Protein AF-A0AA88GHC6-F1 (afdb_monomer_lite)

pLDDT: mean 82.33, std 17.27, range [32.22, 98.38]

Structure (mmCIF, N/CA/C/O backbone):
data_AF-A0AA88GHC6-F1
#
_entry.id   AF-A0AA88GHC6-F1
#
loop_
_atom_site.group_PDB
_atom_site.id
_atom_site.type_symbol
_atom_site.label_atom_id
_atom_site.label_alt_id
_atom_site.label_comp_id
_atom_site.label_asym_id
_atom_site.label_entity_id
_atom_site.label_seq_id
_atom_site.pdbx_PDB_ins_code
_atom_site.Cartn_x
_atom_site.Cartn_y
_atom_site.Cartn_z
_atom_site.occupancy
_atom_site.B_iso_or_equiv
_atom_site.auth_seq_id
_atom_site.auth_comp_id
_atom_site.auth_asym_id
_atom_site.auth_atom_id
_atom_site.pdbx_PDB_model_num
ATOM 1 N N . MET A 1 1 ? 12.741 19.868 -32.832 1.00 34.66 1 MET A N 1
ATOM 2 C CA . MET A 1 1 ? 13.742 18.880 -32.381 1.00 34.66 1 MET A CA 1
ATOM 3 C C . MET A 1 1 ? 12.980 17.641 -31.944 1.00 34.66 1 MET A C 1
ATOM 5 O O . MET A 1 1 ? 12.261 17.713 -30.961 1.00 34.66 1 MET A O 1
ATOM 9 N N . SER A 1 2 ? 13.026 16.571 -32.740 1.00 32.22 2 SER A N 1
ATOM 10 C CA . SER A 1 2 ? 12.402 15.286 -32.400 1.00 32.22 2 SER A CA 1
ATOM 11 C C . SER A 1 2 ? 13.165 14.695 -31.218 1.00 32.22 2 SER A C 1
ATOM 13 O O . SER A 1 2 ? 14.360 14.438 -31.356 1.00 32.22 2 SER A O 1
ATOM 15 N N . SER A 1 3 ? 12.528 14.533 -30.057 1.00 35.66 3 SER A N 1
ATOM 16 C CA . SER A 1 3 ? 13.136 13.800 -28.946 1.00 35.66 3 SER A CA 1
ATOM 17 C C . SER A 1 3 ? 13.415 12.372 -29.413 1.00 35.66 3 SER A C 1
ATOM 19 O O . SER A 1 3 ? 12.546 11.710 -29.982 1.00 35.66 3 SER A O 1
ATOM 21 N N . ALA A 1 4 ? 14.655 11.912 -29.245 1.00 33.84 4 ALA A N 1
ATOM 22 C CA . ALA A 1 4 ? 14.993 10.517 -29.491 1.00 33.84 4 ALA A CA 1
ATOM 23 C C . ALA A 1 4 ? 14.101 9.623 -28.604 1.00 33.84 4 ALA A C 1
ATOM 25 O O . ALA A 1 4 ? 13.841 9.996 -27.455 1.00 33.84 4 ALA A O 1
ATOM 26 N N . PRO A 1 5 ? 13.615 8.471 -29.101 1.00 40.69 5 PRO A N 1
ATOM 27 C CA . PRO A 1 5 ? 12.824 7.561 -28.285 1.00 40.69 5 PRO A CA 1
ATOM 28 C C . PRO A 1 5 ? 13.659 7.124 -27.079 1.00 40.69 5 PRO A C 1
ATOM 30 O O . PRO A 1 5 ? 14.779 6.635 -27.235 1.00 40.69 5 PRO A O 1
ATOM 33 N N . VAL A 1 6 ? 13.126 7.328 -25.871 1.00 50.75 6 VAL A N 1
ATOM 34 C CA . VAL A 1 6 ? 13.740 6.829 -24.636 1.00 50.75 6 VAL A CA 1
ATOM 35 C C . VAL A 1 6 ? 13.874 5.317 -24.790 1.00 50.75 6 VAL A C 1
ATOM 37 O O . VAL A 1 6 ? 12.871 4.613 -24.914 1.00 50.75 6 VAL A O 1
ATOM 40 N N . LYS A 1 7 ? 15.110 4.814 -24.842 1.00 58.62 7 LYS A N 1
ATOM 41 C CA . LYS A 1 7 ? 15.369 3.376 -24.935 1.00 58.62 7 LYS A CA 1
ATOM 42 C C . LYS A 1 7 ? 14.744 2.723 -23.698 1.00 58.62 7 LYS A C 1
ATOM 44 O O . LYS A 1 7 ? 15.127 3.062 -22.579 1.00 58.62 7 LYS A O 1
ATOM 49 N N . LYS A 1 8 ? 13.751 1.842 -23.885 1.00 69.44 8 LYS A N 1
ATOM 50 C CA . LYS A 1 8 ? 13.146 1.102 -22.766 1.00 69.44 8 LYS A CA 1
ATOM 51 C C . LYS A 1 8 ? 14.259 0.304 -22.079 1.00 69.44 8 LYS A C 1
ATOM 53 O O . LYS A 1 8 ? 14.960 -0.460 -22.735 1.00 69.44 8 LYS A O 1
ATOM 58 N N . VAL A 1 9 ? 14.405 0.491 -20.767 1.00 81.12 9 VAL A N 1
ATOM 59 C CA . VAL A 1 9 ? 15.438 -0.154 -19.928 1.00 81.12 9 VAL A CA 1
ATOM 60 C C . VAL A 1 9 ? 15.175 -1.661 -19.757 1.00 81.12 9 VAL A C 1
ATOM 62 O O . VAL A 1 9 ? 15.968 -2.388 -19.171 1.00 81.12 9 VAL A O 1
ATOM 65 N N . PHE A 1 10 ? 14.048 -2.156 -20.269 1.00 86.12 10 PHE A N 1
ATOM 66 C CA . PHE A 1 10 ? 13.588 -3.531 -20.126 1.00 86.12 10 PHE A CA 1
ATOM 67 C C . PHE A 1 10 ? 12.868 -4.007 -21.389 1.00 86.12 10 PHE A C 1
ATOM 69 O O . PHE A 1 10 ? 12.334 -3.194 -22.148 1.00 86.12 10 PHE A O 1
ATOM 76 N N . SER A 1 11 ? 12.854 -5.324 -21.606 1.00 86.31 11 SER A N 1
ATOM 77 C CA . SER A 1 11 ? 12.083 -5.971 -22.677 1.00 86.31 11 SER A CA 1
ATOM 78 C C . SER A 1 11 ? 10.765 -6.563 -22.174 1.00 86.31 11 SER A C 1
ATOM 80 O O . SER A 1 11 ? 9.778 -6.555 -22.907 1.00 86.31 11 SER A O 1
ATOM 82 N N . SER A 1 12 ? 10.716 -7.033 -20.920 1.00 89.50 12 SER A N 1
ATOM 83 C CA . SER A 1 12 ? 9.473 -7.497 -20.290 1.00 89.50 12 SER A CA 1
ATOM 84 C C . SER A 1 12 ? 9.473 -7.370 -18.759 1.00 89.50 12 SER A C 1
ATOM 86 O O . SER A 1 12 ? 10.524 -7.446 -18.122 1.00 89.50 12 SER A O 1
ATOM 88 N N . LEU A 1 13 ? 8.286 -7.204 -18.175 1.00 93.12 13 LEU A N 1
ATOM 89 C CA . LEU A 1 13 ? 7.998 -7.153 -16.744 1.00 93.12 13 LEU A CA 1
ATOM 90 C C . LEU A 1 13 ? 6.741 -7.989 -16.468 1.00 93.12 13 LEU A C 1
ATOM 92 O O . LEU A 1 13 ? 5.630 -7.605 -16.814 1.00 93.12 13 LEU A O 1
ATOM 96 N N . GLN A 1 14 ? 6.891 -9.132 -15.813 1.00 93.12 14 GLN A N 1
ATOM 97 C CA . GLN A 1 14 ? 5.756 -9.941 -15.361 1.00 93.12 14 GLN A CA 1
ATOM 98 C C . GLN A 1 14 ? 5.516 -9.669 -13.876 1.00 93.12 14 GLN A C 1
ATOM 100 O O . GLN A 1 14 ? 6.421 -9.869 -13.066 1.00 93.12 14 GLN A O 1
ATOM 105 N N . PHE A 1 15 ? 4.318 -9.212 -13.517 1.00 94.88 15 PHE A N 1
ATOM 106 C CA . PHE A 1 15 ? 3.918 -8.902 -12.147 1.00 94.88 15 PHE A CA 1
ATOM 107 C C . PHE A 1 15 ? 3.009 -9.994 -11.588 1.00 94.88 15 PHE A C 1
ATOM 109 O O . PHE A 1 15 ? 1.839 -10.084 -11.949 1.00 94.88 15 PHE A O 1
ATOM 116 N N . TYR A 1 16 ? 3.552 -10.810 -10.690 1.00 94.31 16 TYR A N 1
ATOM 117 C CA . TYR A 1 16 ? 2.827 -11.848 -9.971 1.00 94.31 16 TYR A CA 1
ATOM 118 C C . TYR A 1 16 ? 2.292 -11.300 -8.652 1.00 94.31 16 TYR A C 1
ATOM 120 O O . TYR A 1 16 ? 3.049 -10.819 -7.801 1.00 94.31 16 TYR A O 1
ATOM 128 N N . THR A 1 17 ? 0.981 -11.357 -8.474 1.00 93.19 17 THR A N 1
ATOM 129 C CA . THR A 1 17 ? 0.282 -10.569 -7.459 1.00 93.19 17 THR A CA 1
ATOM 130 C C . THR A 1 17 ? -0.983 -11.264 -6.972 1.00 93.19 17 THR A C 1
ATOM 132 O O . THR A 1 17 ? -1.363 -12.313 -7.472 1.00 93.19 17 THR A O 1
ATOM 135 N N . TYR A 1 18 ? -1.611 -10.698 -5.950 1.00 88.94 18 TYR A N 1
ATOM 136 C CA . TYR A 1 18 ? -2.962 -11.049 -5.539 1.00 88.94 18 TYR A CA 1
ATOM 137 C C . TYR A 1 18 ? -3.685 -9.754 -5.213 1.00 88.94 18 TYR A C 1
ATOM 139 O O . TYR A 1 18 ? -3.239 -9.017 -4.328 1.00 88.94 18 TYR A O 1
ATOM 147 N N . PHE A 1 19 ? -4.785 -9.463 -5.900 1.00 86.12 19 PHE A N 1
ATOM 148 C CA . PHE A 1 19 ? -5.443 -8.157 -5.858 1.00 86.12 19 PHE A CA 1
ATOM 149 C C . PHE A 1 19 ? -5.861 -7.731 -4.443 1.00 86.12 19 PHE A C 1
ATOM 151 O O . PHE A 1 19 ? -5.786 -6.561 -4.068 1.00 86.12 19 PHE A O 1
ATOM 158 N N . PHE A 1 20 ? -6.240 -8.694 -3.598 1.00 84.56 20 PHE A N 1
ATOM 159 C CA . PHE A 1 20 ? -6.585 -8.424 -2.202 1.00 84.56 20 PHE A CA 1
ATOM 160 C C . PHE A 1 20 ? -5.362 -8.166 -1.297 1.00 84.56 20 PHE A C 1
ATOM 162 O O . PHE A 1 20 ? -5.504 -7.522 -0.254 1.00 84.56 20 PHE A O 1
ATOM 169 N N . CYS A 1 21 ? -4.161 -8.633 -1.656 1.00 91.19 21 CYS A N 1
ATOM 170 C CA . CYS A 1 21 ? -2.976 -8.560 -0.799 1.00 91.19 21 CYS A CA 1
ATOM 171 C C . CYS A 1 21 ? -2.498 -7.105 -0.610 1.00 91.19 21 CYS A C 1
ATOM 173 O O . CYS A 1 21 ? -2.142 -6.450 -1.590 1.00 91.19 21 CYS A O 1
ATOM 175 N N . PRO A 1 22 ? -2.403 -6.582 0.631 1.00 94.50 22 PRO A N 1
ATOM 176 C CA . PRO A 1 22 ? -1.938 -5.214 0.857 1.00 94.50 22 PRO A CA 1
ATOM 177 C C . PRO A 1 22 ? -0.463 -5.006 0.490 1.00 94.50 22 PRO A C 1
ATOM 179 O O . PRO A 1 22 ? -0.104 -3.927 0.029 1.00 94.50 22 PRO A O 1
ATOM 182 N N . TYR A 1 23 ? 0.386 -6.031 0.627 1.00 96.69 23 TYR A N 1
ATOM 183 C CA . TYR A 1 23 ? 1.779 -5.960 0.176 1.00 96.69 23 TYR A CA 1
ATOM 184 C C . TYR A 1 23 ? 1.866 -5.867 -1.344 1.00 96.69 23 TYR A C 1
ATOM 186 O O . TYR A 1 23 ? 2.596 -5.034 -1.866 1.00 96.69 23 TYR A O 1
ATOM 194 N N . ALA A 1 24 ? 1.089 -6.680 -2.063 1.00 96.88 24 ALA A N 1
ATOM 195 C CA . ALA A 1 24 ? 1.089 -6.642 -3.520 1.00 96.88 24 ALA A CA 1
ATOM 196 C C . ALA A 1 24 ? 0.488 -5.333 -4.047 1.00 96.88 24 ALA A C 1
ATOM 198 O O . ALA A 1 24 ? 0.985 -4.763 -5.015 1.00 96.88 24 ALA A O 1
ATOM 199 N N . HIS A 1 25 ? -0.494 -4.787 -3.327 1.00 96.94 25 HIS A N 1
ATOM 200 C CA . HIS A 1 25 ? -1.063 -3.476 -3.600 1.00 96.94 25 HIS A CA 1
ATOM 201 C C . HIS A 1 25 ? -0.004 -2.349 -3.511 1.00 96.94 25 HIS A C 1
ATOM 203 O O . HIS A 1 25 ? -0.026 -1.455 -4.352 1.00 96.94 25 HIS A O 1
ATOM 209 N N . ARG A 1 26 ? 0.999 -2.416 -2.614 1.00 98.19 26 ARG A N 1
ATOM 210 C CA . ARG A 1 26 ? 2.130 -1.453 -2.620 1.00 98.19 26 ARG A CA 1
ATOM 211 C C . ARG A 1 26 ? 2.832 -1.405 -3.983 1.00 98.19 26 ARG A C 1
ATOM 213 O O . ARG A 1 26 ? 3.115 -0.323 -4.490 1.00 98.19 26 ARG A O 1
ATOM 220 N N . SER A 1 27 ? 3.118 -2.564 -4.569 1.00 98.19 27 SER A N 1
ATOM 221 C CA . SER A 1 27 ? 3.819 -2.648 -5.856 1.00 98.19 27 SER A CA 1
ATOM 222 C C . SER A 1 27 ? 2.912 -2.348 -7.042 1.00 98.19 27 SER A C 1
ATOM 224 O O . SER A 1 27 ? 3.362 -1.723 -7.995 1.00 98.19 27 SER A O 1
ATOM 226 N N . LEU A 1 28 ? 1.621 -2.683 -6.956 1.00 97.12 28 LEU A N 1
ATOM 227 C CA . LEU A 1 28 ? 0.639 -2.268 -7.957 1.00 97.12 28 LEU A CA 1
ATOM 228 C C . LEU A 1 28 ? 0.553 -0.738 -8.067 1.00 97.12 28 LEU A C 1
ATOM 230 O O . LEU A 1 28 ? 0.558 -0.217 -9.177 1.00 97.12 28 LEU A O 1
ATOM 234 N N . ILE A 1 29 ? 0.530 -0.015 -6.941 1.00 97.94 29 ILE A N 1
ATOM 235 C CA . ILE A 1 29 ? 0.516 1.458 -6.951 1.00 97.94 29 ILE A CA 1
ATOM 236 C C . ILE A 1 29 ? 1.774 2.000 -7.639 1.00 97.94 29 ILE A C 1
ATOM 238 O O . ILE A 1 29 ? 1.655 2.851 -8.513 1.00 97.94 29 ILE A O 1
ATOM 242 N N . ALA A 1 30 ? 2.963 1.484 -7.305 1.00 97.56 30 ALA A N 1
ATOM 243 C CA . ALA A 1 30 ? 4.216 1.915 -7.931 1.00 97.56 30 ALA A CA 1
ATOM 244 C C . ALA A 1 30 ? 4.248 1.637 -9.448 1.00 97.56 30 ALA A C 1
ATOM 246 O O . ALA A 1 30 ? 4.688 2.479 -10.225 1.00 97.56 30 ALA A O 1
ATOM 247 N N . LEU A 1 31 ? 3.733 0.488 -9.895 1.00 95.88 31 LEU A N 1
ATOM 248 C CA . LEU A 1 31 ? 3.605 0.189 -11.325 1.00 95.88 31 LEU A CA 1
ATOM 249 C C . LEU A 1 31 ? 2.637 1.155 -12.022 1.00 95.88 31 LEU A C 1
ATOM 251 O O . LEU A 1 31 ? 2.931 1.619 -13.120 1.00 95.88 31 LEU A O 1
ATOM 255 N N . ILE A 1 32 ? 1.517 1.503 -11.382 1.00 95.81 32 ILE A N 1
ATOM 256 C CA . ILE A 1 32 ? 0.570 2.481 -11.929 1.00 95.81 32 ILE A CA 1
ATOM 257 C C . ILE A 1 32 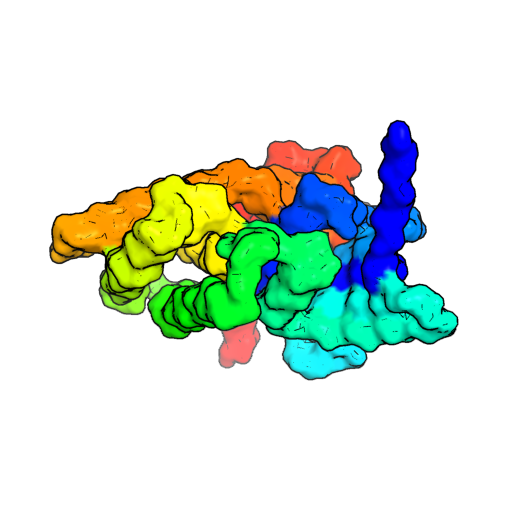? 1.178 3.891 -11.952 1.00 95.81 32 ILE A C 1
ATOM 259 O O . ILE A 1 32 ? 0.966 4.609 -12.922 1.00 95.81 32 ILE A O 1
ATOM 263 N N . GLU A 1 33 ? 1.977 4.295 -10.960 1.00 96.62 33 GLU A N 1
ATOM 264 C CA . GLU A 1 33 ? 2.749 5.551 -11.027 1.00 96.62 33 GLU A CA 1
ATOM 265 C C . GLU A 1 33 ? 3.660 5.586 -12.259 1.00 96.62 33 GLU A C 1
ATOM 267 O O . GLU A 1 33 ? 3.670 6.569 -12.999 1.00 96.62 33 GLU A O 1
ATOM 272 N N . ALA A 1 34 ? 4.367 4.489 -12.543 1.00 94.00 34 ALA A N 1
ATOM 273 C CA . ALA A 1 34 ? 5.178 4.379 -13.751 1.00 94.00 34 ALA A CA 1
ATOM 274 C C . ALA A 1 34 ? 4.341 4.417 -15.040 1.00 94.00 34 ALA A C 1
ATOM 276 O O . ALA A 1 34 ? 4.787 4.989 -16.035 1.00 94.00 34 ALA A O 1
ATOM 277 N N . GLN A 1 35 ? 3.123 3.870 -15.035 1.00 92.50 35 GLN A N 1
ATOM 278 C CA . GLN A 1 35 ? 2.189 4.002 -16.159 1.00 92.50 35 GLN A CA 1
ATOM 279 C C . GLN A 1 35 ? 1.749 5.455 -16.362 1.00 92.50 35 GLN A C 1
ATOM 281 O O . GLN A 1 35 ? 1.808 5.966 -17.478 1.00 92.50 35 GLN A O 1
ATOM 286 N N . LEU A 1 36 ? 1.369 6.150 -15.287 1.00 93.38 36 LEU A N 1
ATOM 287 C CA . LEU A 1 36 ? 0.979 7.564 -15.326 1.00 93.38 36 LEU A CA 1
ATOM 288 C C . LEU A 1 36 ? 2.133 8.469 -15.786 1.00 93.38 36 LEU A C 1
ATOM 290 O O . LEU A 1 36 ? 1.906 9.462 -16.473 1.00 93.38 36 LEU A O 1
ATOM 294 N N . ALA A 1 37 ? 3.375 8.098 -15.470 1.00 92.56 37 ALA A N 1
ATOM 295 C CA . ALA A 1 37 ? 4.583 8.780 -15.926 1.00 92.56 37 ALA A CA 1
ATOM 296 C C . ALA A 1 37 ? 5.012 8.414 -17.366 1.00 92.56 37 ALA A C 1
ATOM 298 O O . ALA A 1 37 ? 6.066 8.865 -17.822 1.00 92.56 37 ALA A O 1
ATOM 299 N N . ASN A 1 38 ? 4.229 7.604 -18.094 1.00 90.31 38 ASN A N 1
ATOM 300 C CA . ASN A 1 38 ? 4.556 7.074 -19.427 1.00 90.31 38 ASN A CA 1
ATOM 301 C C . ASN A 1 38 ? 5.876 6.275 -19.471 1.00 90.31 38 ASN A C 1
ATOM 303 O O . ASN A 1 38 ? 6.584 6.263 -20.479 1.00 90.31 38 ASN A O 1
ATOM 307 N N . LYS A 1 39 ? 6.236 5.626 -18.358 1.00 89.25 39 LYS A N 1
ATOM 308 C CA . LYS A 1 39 ? 7.427 4.768 -18.209 1.00 89.25 39 LYS A CA 1
ATOM 309 C C . LYS A 1 39 ? 7.098 3.286 -18.377 1.00 89.25 39 LYS A C 1
ATOM 311 O O . LYS A 1 39 ? 7.985 2.497 -18.695 1.00 89.25 39 LYS A O 1
ATOM 316 N N . LEU A 1 40 ? 5.831 2.921 -18.185 1.00 89.38 40 LEU A N 1
ATOM 317 C CA . LEU A 1 40 ? 5.279 1.587 -18.404 1.00 89.38 40 LEU A CA 1
ATOM 318 C C . LEU A 1 40 ? 4.000 1.671 -19.238 1.00 89.38 40 LEU A C 1
ATOM 320 O O . LEU A 1 40 ? 3.238 2.627 -19.120 1.00 89.38 40 LEU A O 1
ATOM 324 N N . ASP A 1 41 ? 3.752 0.643 -20.045 1.00 88.00 41 ASP A N 1
ATOM 325 C CA . ASP A 1 41 ? 2.478 0.493 -20.750 1.00 88.00 41 ASP A CA 1
ATOM 326 C C . ASP A 1 41 ? 1.381 0.029 -19.763 1.00 88.00 41 ASP A C 1
ATOM 328 O O . ASP A 1 41 ? 1.675 -0.473 -18.671 1.00 88.00 41 ASP A O 1
ATOM 332 N N . ALA A 1 42 ? 0.107 0.181 -20.129 1.00 84.25 42 ALA A N 1
ATOM 333 C CA . ALA A 1 42 ? -1.002 -0.374 -19.349 1.00 84.25 42 ALA A CA 1
ATOM 334 C C . ALA A 1 42 ? -0.931 -1.915 -19.286 1.00 84.25 42 ALA A C 1
ATOM 336 O O . ALA A 1 42 ? -0.337 -2.559 -20.153 1.00 84.25 42 ALA A O 1
ATOM 337 N N . PHE A 1 43 ? -1.555 -2.519 -18.270 1.00 83.62 43 PHE A N 1
ATOM 338 C CA . PHE A 1 43 ? -1.715 -3.975 -18.231 1.00 83.62 43 PHE A CA 1
ATOM 339 C C . PHE A 1 43 ? -2.621 -4.428 -19.385 1.00 83.62 43 PHE A C 1
ATOM 341 O O . PHE A 1 43 ? -3.685 -3.846 -19.584 1.00 83.62 43 PHE A O 1
ATOM 348 N N . SER A 1 44 ? -2.215 -5.467 -20.118 1.00 66.88 44 SER A N 1
ATOM 349 C CA . SER A 1 44 ? -3.017 -6.072 -21.190 1.00 66.88 44 SER A CA 1
ATOM 350 C C . SER A 1 44 ? -3.656 -7.385 -20.733 1.00 66.88 44 SER A C 1
ATOM 352 O O . SER A 1 44 ? -2.995 -8.208 -20.093 1.00 66.88 44 SER A O 1
ATOM 354 N N . SER A 1 45 ? -4.936 -7.562 -21.075 1.00 53.84 45 SER A N 1
ATOM 355 C CA . SER A 1 45 ? -5.714 -8.809 -20.988 1.00 53.84 45 SER A CA 1
ATOM 356 C C . SER A 1 45 ? -5.370 -9.776 -22.123 1.00 53.84 45 SER A C 1
ATOM 358 O O . SER A 1 45 ? -5.327 -10.995 -21.934 1.00 53.84 45 SER A O 1
ATOM 360 N N . ASP A 1 46 ? -5.089 -9.208 -23.293 1.00 50.47 46 ASP A N 1
ATOM 361 C CA . ASP A 1 46 ? -4.799 -9.914 -24.525 1.00 50.47 46 ASP A CA 1
ATOM 362 C C . ASP A 1 46 ? -3.312 -10.227 -24.657 1.00 50.47 46 ASP A C 1
ATOM 364 O O . ASP A 1 46 ? -2.450 -9.450 -24.241 1.00 50.47 46 ASP A O 1
ATOM 368 N N . GLN A 1 47 ? -3.012 -11.313 -25.374 1.00 47.22 47 GLN A N 1
ATOM 369 C CA . GLN A 1 47 ? -1.677 -11.680 -25.870 1.00 47.22 47 GLN A CA 1
ATOM 370 C C . GLN A 1 47 ? -1.041 -10.620 -26.801 1.00 47.22 47 GLN A C 1
ATOM 372 O O . GLN A 1 47 ? -0.042 -10.903 -27.464 1.00 47.22 47 GLN A O 1
ATOM 377 N N . GLN A 1 48 ? -1.602 -9.406 -26.881 1.00 48.03 48 GLN A N 1
ATOM 378 C CA . GLN A 1 48 ? -0.888 -8.256 -27.412 1.00 48.03 48 GLN A CA 1
ATOM 379 C C . GLN A 1 48 ? 0.390 -8.095 -26.594 1.00 48.03 48 GLN A C 1
ATOM 381 O O . GLN A 1 48 ? 0.358 -8.056 -25.366 1.00 48.03 48 GLN A O 1
ATOM 386 N N . ALA A 1 49 ? 1.524 -8.072 -27.291 1.00 53.62 49 ALA A N 1
ATOM 387 C CA . ALA A 1 49 ? 2.848 -8.044 -26.694 1.00 53.62 49 ALA A CA 1
ATOM 388 C C . ALA A 1 49 ? 3.108 -6.685 -26.021 1.00 53.62 49 ALA A C 1
ATOM 390 O O . ALA A 1 49 ? 3.849 -5.850 -26.538 1.00 53.62 49 ALA A O 1
ATOM 391 N N . THR A 1 50 ? 2.478 -6.436 -24.875 1.00 64.31 50 THR A N 1
ATOM 392 C CA . THR A 1 50 ? 2.893 -5.374 -23.968 1.00 64.31 50 THR A CA 1
ATOM 393 C C . THR A 1 50 ? 4.150 -5.826 -23.245 1.00 64.31 50 THR A C 1
ATOM 395 O O . THR A 1 50 ? 4.322 -6.998 -22.908 1.00 64.31 50 THR A O 1
ATOM 398 N N . ALA A 1 51 ? 5.039 -4.879 -22.955 1.00 79.81 51 ALA A N 1
ATOM 399 C CA . ALA A 1 51 ? 6.226 -5.171 -22.163 1.00 79.81 51 ALA A CA 1
ATOM 400 C C . ALA A 1 51 ? 5.882 -5.468 -20.688 1.00 79.81 51 ALA A C 1
ATOM 402 O O . ALA A 1 51 ? 6.779 -5.778 -19.917 1.00 79.81 51 ALA A O 1
ATOM 403 N N . ILE A 1 52 ? 4.614 -5.372 -20.268 1.00 88.00 52 ILE A N 1
ATOM 404 C CA . ILE A 1 52 ? 4.164 -5.671 -18.905 1.00 88.00 52 ILE A CA 1
ATOM 405 C C . ILE A 1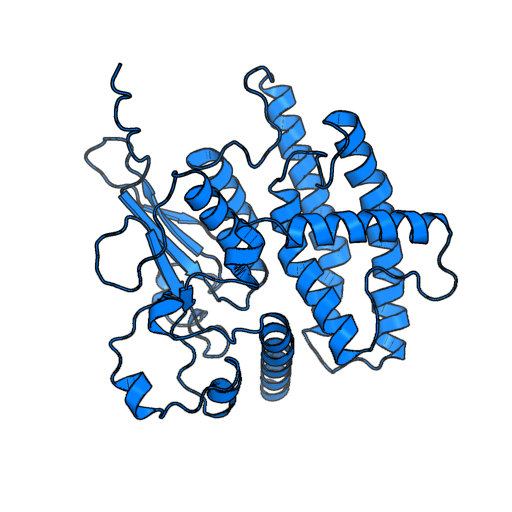 52 ? 2.942 -6.594 -18.885 1.00 88.00 52 ILE A C 1
ATOM 407 O O . ILE A 1 52 ? 1.974 -6.364 -19.609 1.00 88.00 52 ILE A O 1
ATOM 411 N N . THR A 1 53 ? 2.968 -7.610 -18.021 1.00 87.69 53 THR A N 1
ATOM 412 C CA . THR A 1 53 ? 1.878 -8.584 -17.839 1.00 87.69 53 THR A CA 1
ATOM 413 C C . THR A 1 53 ? 1.502 -8.709 -16.365 1.00 87.69 53 THR A C 1
ATOM 415 O O . THR A 1 53 ? 2.371 -8.701 -15.493 1.00 87.69 53 THR A O 1
ATOM 418 N N . TYR A 1 54 ? 0.206 -8.846 -16.087 1.00 89.19 54 TYR A N 1
ATOM 419 C CA . TYR A 1 54 ? -0.337 -9.106 -14.754 1.00 89.19 54 TYR A CA 1
ATOM 420 C C . TYR A 1 54 ? -0.661 -10.595 -14.604 1.00 89.19 54 TYR A C 1
ATOM 422 O O . TYR A 1 54 ? -1.395 -11.160 -15.414 1.00 89.19 54 TYR A O 1
ATOM 430 N N . HIS A 1 55 ? -0.150 -11.222 -13.550 1.00 87.12 55 HIS A N 1
ATOM 431 C CA . HIS A 1 55 ? -0.434 -12.607 -13.197 1.00 87.12 55 HIS A CA 1
ATOM 432 C C . HIS A 1 55 ? -1.030 -12.648 -11.795 1.00 87.12 55 HIS A C 1
ATOM 434 O O . HIS A 1 55 ? -0.320 -12.464 -10.804 1.00 87.12 55 HIS A O 1
ATOM 440 N N . GLU A 1 56 ? -2.330 -12.902 -11.691 1.00 86.25 56 GLU A N 1
ATOM 441 C CA . GLU A 1 56 ? -2.904 -13.184 -10.383 1.00 86.25 56 GLU A CA 1
ATOM 442 C C . GLU A 1 56 ? -2.490 -14.591 -9.919 1.00 86.25 56 GLU A C 1
ATOM 444 O O . GLU A 1 56 ? -2.525 -15.554 -10.683 1.00 86.25 56 GLU A O 1
ATOM 449 N N . VAL A 1 57 ? -2.124 -14.684 -8.645 1.00 86.81 57 VAL A N 1
ATOM 450 C CA . VAL A 1 57 ? -1.880 -15.900 -7.878 1.00 86.81 57 VAL A CA 1
ATOM 451 C C . VAL A 1 57 ? -2.917 -15.946 -6.748 1.00 86.81 57 VAL A C 1
ATOM 453 O O . VAL A 1 57 ? -2.783 -15.228 -5.752 1.00 86.81 57 VAL A O 1
ATOM 456 N N . ASP A 1 58 ? -3.968 -16.763 -6.878 1.00 81.94 58 ASP A N 1
ATOM 457 C CA . ASP A 1 58 ? -5.039 -16.848 -5.875 1.00 81.94 58 ASP A CA 1
ATOM 458 C C . ASP A 1 58 ? -4.515 -17.487 -4.579 1.00 81.94 58 ASP A C 1
ATOM 460 O O . ASP A 1 58 ? -4.372 -18.710 -4.435 1.00 81.94 58 ASP A O 1
ATOM 464 N N . LEU A 1 59 ? -4.277 -16.628 -3.583 1.00 82.31 59 LEU A N 1
ATOM 465 C CA . LEU A 1 59 ? -3.754 -17.048 -2.290 1.00 82.31 59 LEU A CA 1
ATOM 466 C C . LEU A 1 59 ? -4.710 -17.953 -1.517 1.00 82.31 59 LEU A C 1
ATOM 468 O O . LEU A 1 59 ? -4.243 -18.712 -0.663 1.00 82.31 59 LEU A O 1
ATOM 472 N N . TYR A 1 60 ? -6.020 -17.872 -1.765 1.00 75.81 60 TYR A N 1
ATOM 473 C CA . TYR A 1 60 ? -7.039 -18.721 -1.142 1.00 75.81 60 TYR A CA 1
ATOM 474 C C . TYR A 1 60 ? -6.963 -20.154 -1.669 1.00 75.81 60 TYR A C 1
ATOM 476 O O . TYR A 1 60 ? -7.050 -21.094 -0.881 1.00 75.81 60 TYR A O 1
ATOM 484 N N . LEU A 1 61 ? -6.724 -20.311 -2.974 1.00 77.44 61 LEU A N 1
ATOM 485 C CA . LEU A 1 61 ? -6.553 -21.615 -3.624 1.00 77.44 61 LEU A CA 1
ATOM 486 C C . LEU A 1 61 ? -5.157 -22.208 -3.436 1.00 77.44 61 LEU A C 1
ATOM 488 O O . LEU A 1 61 ? -4.894 -23.318 -3.886 1.00 77.44 61 LEU A O 1
ATOM 492 N N . ASN A 1 62 ? -4.289 -21.513 -2.699 1.00 82.69 62 ASN A N 1
ATOM 493 C CA . ASN A 1 62 ? -2.905 -21.909 -2.482 1.00 82.69 62 ASN A CA 1
ATOM 494 C C . ASN A 1 62 ? -2.083 -21.961 -3.783 1.00 82.69 62 ASN A C 1
ATOM 496 O O . ASN A 1 62 ? -1.122 -22.726 -3.852 1.00 82.69 62 ASN A O 1
ATOM 500 N N . GLU A 1 63 ? -2.410 -21.161 -4.804 1.00 86.38 63 GLU A N 1
ATOM 501 C CA . GLU A 1 63 ? -1.645 -21.152 -6.062 1.00 86.38 63 GLU A CA 1
ATOM 502 C C . GLU A 1 63 ? -0.171 -20.787 -5.834 1.00 86.38 63 GLU A C 1
ATOM 504 O O . GLU A 1 63 ? 0.722 -21.319 -6.495 1.00 86.38 63 GLU A O 1
ATOM 509 N N . GLN A 1 64 ? 0.106 -19.985 -4.806 1.00 92.25 64 GLN A N 1
ATOM 510 C CA . GLN A 1 64 ? 1.455 -19.639 -4.368 1.00 92.25 64 GLN A CA 1
ATOM 511 C C . GLN A 1 64 ? 2.257 -20.824 -3.803 1.00 92.25 64 GLN A C 1
ATOM 513 O O . GLN A 1 64 ? 3.464 -20.712 -3.600 1.00 92.25 64 GLN A O 1
ATOM 518 N N . LEU A 1 65 ? 1.606 -21.953 -3.502 1.00 92.56 65 LEU A N 1
ATOM 519 C CA . LEU A 1 65 ? 2.266 -23.164 -3.009 1.00 92.56 65 LEU A CA 1
ATOM 520 C C . LEU A 1 65 ? 2.598 -24.168 -4.119 1.00 92.56 65 LEU A C 1
ATOM 522 O O . LEU A 1 65 ? 3.318 -25.126 -3.832 1.00 92.56 65 LEU A O 1
ATOM 526 N N . THR A 1 66 ? 2.098 -23.950 -5.340 1.00 92.06 66 THR A N 1
ATOM 527 C CA . THR A 1 66 ? 2.340 -24.813 -6.506 1.00 92.06 66 THR A CA 1
ATOM 528 C C . THR A 1 66 ? 3.804 -24.784 -6.935 1.00 92.06 66 THR A C 1
ATOM 530 O O . THR A 1 66 ? 4.476 -23.759 -6.799 1.00 92.06 66 THR A O 1
ATOM 533 N N . ASP A 1 67 ? 4.288 -25.879 -7.523 1.00 95.75 67 ASP A N 1
ATOM 534 C CA . ASP A 1 67 ? 5.654 -25.949 -8.058 1.00 95.75 67 ASP A CA 1
ATOM 535 C C . ASP A 1 67 ? 5.881 -24.920 -9.171 1.00 95.75 67 ASP A C 1
ATOM 537 O O . ASP A 1 67 ? 6.942 -24.300 -9.236 1.00 95.75 67 ASP A O 1
ATOM 541 N N . SER A 1 68 ? 4.855 -24.653 -9.990 1.00 91.06 68 SER A N 1
ATOM 542 C CA . SER A 1 68 ? 4.910 -23.619 -11.025 1.00 91.06 68 SER A CA 1
ATOM 543 C C . SER A 1 68 ? 5.235 -22.246 -10.446 1.00 91.06 68 SER A C 1
ATOM 545 O O . SER A 1 68 ? 6.125 -21.577 -10.962 1.00 91.06 68 SER A O 1
ATOM 547 N N . PHE A 1 69 ? 4.586 -21.834 -9.352 1.00 93.75 69 PHE A N 1
ATOM 548 C CA . PHE A 1 69 ? 4.881 -20.538 -8.740 1.00 93.75 69 PHE A CA 1
ATOM 549 C C . PHE A 1 69 ? 6.162 -20.566 -7.901 1.00 93.75 69 PHE A C 1
ATOM 551 O O . PHE A 1 69 ? 6.963 -19.634 -7.972 1.00 93.75 69 PHE A O 1
ATOM 558 N N . LYS A 1 70 ? 6.408 -21.645 -7.147 1.00 96.94 70 LYS A N 1
ATOM 559 C CA . LYS A 1 70 ? 7.625 -21.793 -6.333 1.00 96.94 70 LYS A CA 1
ATOM 560 C C . LYS A 1 70 ? 8.906 -21.841 -7.159 1.00 96.94 70 LYS A C 1
ATOM 562 O O . LYS A 1 70 ? 9.944 -21.415 -6.664 1.00 96.94 70 LYS A O 1
ATOM 567 N N . SER A 1 71 ? 8.837 -22.294 -8.412 1.00 96.00 71 SER A N 1
ATOM 568 C CA . SER A 1 71 ? 9.959 -22.200 -9.354 1.00 96.00 71 SER A CA 1
ATOM 569 C C . SER A 1 71 ? 10.359 -20.751 -9.669 1.00 96.00 71 SER A C 1
ATOM 571 O O . SER A 1 71 ? 11.505 -20.499 -10.027 1.00 96.00 71 SER A O 1
ATOM 573 N N . ILE A 1 72 ? 9.433 -19.798 -9.501 1.00 95.25 72 ILE A N 1
ATOM 574 C CA . ILE A 1 72 ? 9.664 -18.359 -9.670 1.00 95.25 72 ILE A CA 1
ATOM 575 C C . ILE A 1 72 ? 10.067 -17.743 -8.330 1.00 95.25 72 ILE A C 1
ATOM 577 O O . ILE A 1 72 ? 11.125 -17.134 -8.221 1.00 95.25 72 ILE A O 1
ATOM 581 N N . ASN A 1 73 ? 9.238 -17.915 -7.296 1.00 97.00 73 ASN A N 1
ATOM 582 C CA . ASN A 1 73 ? 9.527 -17.455 -5.943 1.00 97.00 73 ASN A CA 1
ATOM 583 C C . ASN A 1 73 ? 9.450 -18.628 -4.952 1.00 97.00 73 ASN A C 1
ATOM 585 O O . ASN A 1 73 ? 8.350 -18.961 -4.501 1.00 97.00 73 ASN A O 1
ATOM 589 N N . PRO A 1 74 ? 10.593 -19.205 -4.532 1.00 96.06 74 PRO A N 1
ATOM 590 C CA . PRO A 1 74 ? 10.626 -20.342 -3.608 1.00 96.06 74 PRO A CA 1
ATOM 591 C C . PRO A 1 74 ? 9.941 -20.088 -2.260 1.00 96.06 74 PRO A C 1
ATOM 593 O O . PRO A 1 74 ? 9.492 -21.031 -1.610 1.00 96.06 74 PRO A O 1
ATOM 596 N N . GLN A 1 75 ? 9.816 -18.823 -1.838 1.00 95.81 75 GLN A N 1
ATOM 597 C CA . GLN A 1 75 ? 9.089 -18.465 -0.617 1.00 95.81 75 GLN A CA 1
ATOM 598 C C . GLN A 1 75 ? 7.566 -18.585 -0.763 1.00 95.81 75 GLN A C 1
ATOM 600 O O . GLN A 1 75 ? 6.860 -18.540 0.244 1.00 95.81 75 GLN A O 1
ATOM 605 N N . GLY A 1 76 ? 7.044 -18.706 -1.988 1.00 95.69 76 GLY A N 1
ATOM 606 C CA . GLY A 1 76 ? 5.612 -18.805 -2.251 1.00 95.69 76 GLY A CA 1
ATOM 607 C C . GLY A 1 76 ? 4.841 -17.567 -1.792 1.00 95.69 76 GLY A C 1
ATOM 608 O O . GLY A 1 76 ? 3.770 -17.693 -1.202 1.00 95.69 76 GLY A O 1
ATOM 609 N N . LYS A 1 77 ? 5.398 -16.366 -1.998 1.00 95.81 77 LYS A N 1
ATOM 610 C CA . LYS A 1 77 ? 4.777 -15.094 -1.599 1.00 95.81 77 LYS A CA 1
ATOM 611 C C . LYS A 1 77 ? 4.567 -14.167 -2.790 1.00 95.81 77 LYS A C 1
ATOM 613 O O . LYS A 1 77 ? 5.371 -14.131 -3.715 1.00 95.81 77 LYS A O 1
ATOM 618 N N . VAL A 1 78 ? 3.513 -13.363 -2.708 1.00 96.06 78 VAL A N 1
ATOM 619 C CA . VAL A 1 78 ? 3.278 -12.210 -3.585 1.00 96.06 78 VAL A CA 1
ATOM 620 C C . VAL A 1 78 ? 3.453 -10.910 -2.788 1.00 96.06 78 VAL A C 1
ATOM 622 O O . VAL A 1 78 ? 3.159 -10.902 -1.587 1.00 96.06 78 VAL A O 1
ATOM 625 N N . PRO A 1 79 ? 3.881 -9.802 -3.417 1.00 98.06 79 PRO A N 1
ATOM 626 C CA . PRO A 1 79 ? 4.190 -9.659 -4.842 1.00 98.06 79 PRO A CA 1
ATOM 627 C C . PRO A 1 79 ? 5.521 -10.303 -5.254 1.00 98.06 79 PRO A C 1
ATOM 629 O O . PRO A 1 79 ? 6.406 -10.538 -4.432 1.00 98.06 79 PRO A O 1
ATOM 632 N N . THR A 1 80 ? 5.668 -10.577 -6.547 1.00 98.06 80 THR A N 1
ATOM 633 C CA . THR A 1 80 ? 6.936 -10.936 -7.198 1.00 98.06 80 THR A CA 1
ATOM 634 C C . THR A 1 80 ? 6.949 -10.343 -8.601 1.00 98.06 80 THR A C 1
ATOM 636 O O . THR A 1 80 ? 5.937 -10.403 -9.296 1.00 98.06 80 THR A O 1
ATOM 639 N N . ILE A 1 81 ? 8.077 -9.783 -9.035 1.00 97.12 81 ILE A N 1
ATOM 640 C CA . ILE A 1 81 ? 8.283 -9.397 -10.433 1.00 97.12 81 ILE A CA 1
ATOM 641 C C . ILE A 1 81 ? 9.368 -10.257 -11.075 1.00 97.12 81 ILE A C 1
ATOM 643 O O . ILE A 1 81 ? 10.384 -10.560 -10.450 1.00 97.12 81 ILE A O 1
ATOM 647 N N . ARG A 1 82 ? 9.150 -10.617 -12.340 1.00 95.38 82 ARG A N 1
ATOM 648 C CA . ARG A 1 82 ? 10.186 -11.103 -13.255 1.00 95.38 82 ARG A CA 1
ATOM 649 C C . ARG A 1 82 ? 10.462 -9.993 -14.260 1.00 95.38 82 ARG A C 1
ATOM 651 O O . ARG A 1 82 ? 9.578 -9.639 -15.036 1.00 95.38 82 ARG A O 1
ATOM 658 N N . PHE A 1 83 ? 11.663 -9.435 -14.217 1.00 93.62 83 PHE A N 1
ATOM 659 C CA . PHE A 1 83 ? 12.070 -8.270 -14.991 1.00 93.62 83 PHE A CA 1
ATOM 660 C C . PHE A 1 83 ? 13.214 -8.648 -15.928 1.00 93.62 83 PHE A C 1
ATOM 662 O O . PHE A 1 83 ? 14.269 -9.082 -15.471 1.00 93.62 83 PHE A O 1
ATOM 669 N N . LYS A 1 84 ? 13.017 -8.490 -17.236 1.00 92.00 84 LYS A N 1
ATOM 670 C CA . LYS A 1 84 ? 14.063 -8.720 -18.235 1.00 92.00 84 LYS A CA 1
ATOM 671 C C . LYS A 1 84 ? 14.728 -7.406 -18.610 1.00 92.00 84 LYS A C 1
ATOM 673 O O . LYS A 1 84 ? 14.113 -6.571 -19.277 1.00 92.00 84 LYS A O 1
ATOM 678 N N . LEU A 1 85 ? 15.970 -7.230 -18.171 1.00 87.69 85 LEU A N 1
ATOM 679 C CA . LEU A 1 85 ? 16.755 -6.032 -18.440 1.00 87.69 85 LEU A CA 1
ATOM 680 C C . LEU A 1 85 ? 17.120 -5.955 -19.929 1.00 87.69 85 LEU A C 1
ATOM 682 O O . LEU A 1 85 ? 17.518 -6.950 -20.532 1.00 87.69 85 LEU A O 1
ATOM 686 N N . ASN A 1 86 ? 17.007 -4.757 -20.500 1.00 83.56 86 ASN A N 1
ATOM 687 C CA . ASN A 1 86 ? 17.494 -4.436 -21.837 1.00 83.56 86 ASN A CA 1
ATOM 688 C C . ASN A 1 86 ? 18.608 -3.391 -21.716 1.00 83.56 86 ASN A C 1
ATOM 690 O O . ASN A 1 86 ? 18.378 -2.188 -21.841 1.00 83.56 86 ASN A O 1
ATOM 694 N N . ASP A 1 87 ? 19.826 -3.858 -21.453 1.00 73.81 87 ASP A N 1
ATOM 695 C CA . ASP A 1 87 ? 21.026 -3.020 -21.357 1.00 73.81 87 ASP A CA 1
ATOM 696 C C . ASP A 1 87 ? 21.691 -2.770 -22.727 1.00 73.81 87 ASP A C 1
ATOM 698 O O . ASP A 1 87 ? 22.691 -2.060 -22.835 1.00 73.81 87 ASP A O 1
ATOM 702 N N . GLY A 1 88 ? 21.107 -3.296 -23.810 1.00 71.62 88 GLY A N 1
ATOM 703 C CA . GLY A 1 88 ? 21.675 -3.240 -25.153 1.00 71.62 88 GLY A CA 1
ATOM 704 C C . GLY A 1 88 ? 22.764 -4.276 -25.431 1.00 71.62 88 GLY A C 1
ATOM 705 O O . GLY A 1 88 ? 23.345 -4.223 -26.514 1.00 71.62 88 GLY A O 1
ATOM 706 N N . SER A 1 89 ? 23.033 -5.197 -24.503 1.00 68.88 89 SER A N 1
ATOM 707 C CA . SER A 1 89 ? 23.801 -6.409 -24.781 1.00 68.88 89 SER A CA 1
ATOM 708 C C . SER A 1 89 ? 22.936 -7.445 -25.517 1.00 68.88 89 SER A C 1
ATOM 710 O O . SER A 1 89 ? 21.706 -7.394 -25.490 1.00 68.88 89 SER A O 1
ATOM 712 N N . ASN A 1 90 ? 23.571 -8.417 -26.180 1.00 66.50 90 ASN A N 1
ATOM 713 C CA . ASN A 1 90 ? 22.863 -9.527 -26.838 1.00 66.50 90 ASN A CA 1
ATOM 714 C C . ASN A 1 90 ? 22.318 -10.577 -25.842 1.00 66.50 90 ASN A C 1
ATOM 716 O O . ASN A 1 90 ? 21.817 -11.616 -26.271 1.00 66.50 90 ASN A O 1
ATOM 720 N N . SER A 1 91 ? 22.431 -10.345 -24.530 1.00 66.62 91 SER A N 1
ATOM 721 C CA . SER A 1 91 ? 21.926 -11.237 -23.485 1.00 66.62 91 SER A CA 1
ATOM 722 C C . SER A 1 91 ? 20.843 -10.546 -22.662 1.00 66.62 91 SER A C 1
ATOM 724 O O . SER A 1 91 ? 21.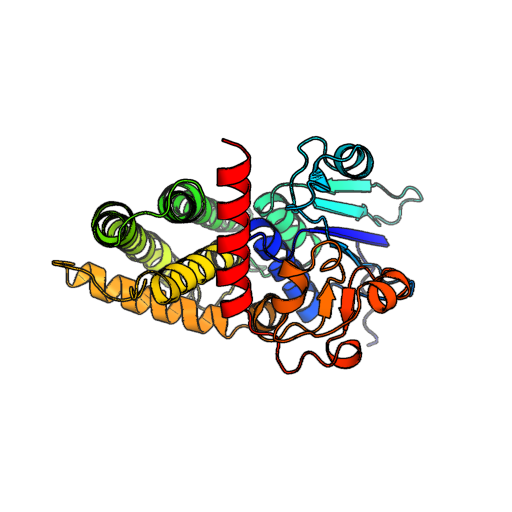121 -9.578 -21.962 1.00 66.62 91 SER A O 1
ATOM 726 N N . GLU A 1 92 ? 19.616 -11.070 -22.695 1.00 72.81 92 GLU A N 1
ATOM 727 C CA . GLU A 1 92 ? 18.575 -10.643 -21.757 1.00 72.81 92 GLU A CA 1
ATOM 728 C C . GLU A 1 92 ? 18.891 -11.207 -20.366 1.00 72.81 92 GLU A C 1
ATOM 730 O O . GLU A 1 92 ? 18.819 -12.419 -20.148 1.00 72.81 92 GLU A O 1
ATOM 735 N N . GLN A 1 93 ? 19.229 -10.339 -19.411 1.00 86.12 93 GLN A N 1
ATOM 736 C CA . GLN A 1 93 ? 19.334 -10.740 -18.011 1.00 86.12 93 GLN A CA 1
ATOM 737 C C . GLN A 1 93 ? 17.941 -10.742 -17.373 1.00 86.12 93 GLN A C 1
ATOM 739 O O . GLN A 1 93 ? 17.264 -9.713 -17.325 1.00 86.12 93 GLN A O 1
ATOM 744 N N . GLU A 1 94 ? 17.523 -11.894 -16.850 1.00 91.75 94 GLU A N 1
ATOM 745 C CA . GLU A 1 94 ? 16.300 -12.016 -16.058 1.00 91.75 94 GLU A CA 1
ATOM 746 C C . GLU A 1 94 ? 16.592 -11.767 -14.571 1.00 91.75 94 GLU A C 1
ATOM 748 O O . GLU A 1 94 ? 17.473 -12.391 -13.980 1.00 91.75 94 GLU A O 1
ATOM 753 N N . LEU A 1 95 ? 15.828 -10.860 -13.965 1.00 94.44 95 LEU A N 1
ATOM 754 C CA . LEU A 1 95 ? 15.870 -10.526 -12.546 1.00 94.44 95 LEU A CA 1
ATOM 755 C C . LEU A 1 95 ? 14.546 -10.933 -11.895 1.00 94.44 95 LEU A C 1
ATOM 757 O O . LEU A 1 95 ? 13.478 -10.484 -12.316 1.00 94.44 95 LEU A O 1
ATOM 761 N N . ILE A 1 96 ? 14.612 -11.754 -10.847 1.00 96.75 96 ILE A N 1
ATOM 762 C CA . ILE A 1 96 ? 13.461 -12.060 -9.993 1.00 96.75 96 ILE A CA 1
ATOM 763 C C . ILE A 1 96 ? 13.570 -11.230 -8.720 1.00 96.75 96 ILE A C 1
ATOM 765 O O . ILE A 1 96 ? 14.553 -11.340 -7.989 1.00 96.75 96 ILE A O 1
ATOM 769 N N . ILE A 1 97 ? 12.555 -10.412 -8.446 1.00 97.56 97 ILE A N 1
ATOM 770 C CA . ILE A 1 97 ? 12.529 -9.522 -7.283 1.00 97.56 97 ILE A CA 1
ATOM 771 C C . ILE A 1 97 ? 11.238 -9.779 -6.507 1.00 97.56 97 ILE A C 1
ATOM 773 O O . ILE A 1 97 ? 10.137 -9.725 -7.057 1.00 97.56 97 ILE A O 1
ATOM 777 N N . ASN A 1 98 ? 11.382 -10.087 -5.223 1.00 97.06 98 ASN A N 1
ATOM 778 C CA . ASN A 1 98 ? 10.295 -10.308 -4.273 1.00 97.06 98 ASN A CA 1
ATOM 779 C C . ASN A 1 98 ? 10.397 -9.294 -3.122 1.00 97.06 98 ASN A C 1
ATOM 781 O O . ASN A 1 98 ? 11.294 -8.456 -3.124 1.00 97.06 98 ASN A O 1
ATOM 785 N N . GLU A 1 99 ? 9.456 -9.359 -2.175 1.00 97.25 99 GLU A N 1
ATOM 786 C CA . GLU A 1 99 ? 9.256 -8.380 -1.096 1.00 97.25 99 GLU A CA 1
ATOM 787 C C . GLU A 1 99 ? 8.808 -7.004 -1.616 1.00 97.25 99 GLU A C 1
ATOM 789 O O . GLU A 1 99 ? 9.534 -6.289 -2.303 1.00 97.25 99 GLU A O 1
ATOM 794 N N . SER A 1 100 ? 7.592 -6.582 -1.258 1.00 98.12 100 SER A N 1
ATOM 795 C CA . SER A 1 100 ? 6.957 -5.397 -1.860 1.00 98.12 100 SER A CA 1
ATOM 796 C C . SER A 1 100 ? 7.788 -4.116 -1.748 1.00 98.12 100 SER A C 1
ATOM 798 O O . SER A 1 100 ? 7.762 -3.280 -2.641 1.00 98.12 100 SER A O 1
ATOM 800 N N . LEU A 1 101 ? 8.518 -3.940 -0.641 1.00 97.75 101 LEU A N 1
ATOM 801 C CA . LEU A 1 101 ? 9.352 -2.753 -0.429 1.00 97.75 101 LEU A CA 1
ATOM 802 C C . LEU A 1 101 ? 10.638 -2.794 -1.262 1.00 97.75 101 LEU A C 1
ATOM 804 O O . LEU A 1 101 ? 11.090 -1.746 -1.707 1.00 97.75 101 LEU A O 1
ATOM 808 N N . VAL A 1 102 ? 11.198 -3.983 -1.499 1.00 97.81 102 VAL A N 1
ATOM 809 C CA . VAL A 1 102 ? 12.377 -4.170 -2.357 1.00 97.81 102 VAL A CA 1
ATOM 810 C C . VAL A 1 102 ? 11.992 -3.974 -3.820 1.00 97.81 102 VAL A C 1
ATOM 812 O O . VAL A 1 102 ? 12.679 -3.251 -4.535 1.00 97.81 102 VAL A O 1
ATOM 815 N N . ILE A 1 103 ? 10.850 -4.532 -4.243 1.00 97.94 103 ILE A N 1
ATOM 816 C CA . ILE A 1 103 ? 10.273 -4.272 -5.568 1.00 97.94 103 ILE A CA 1
ATOM 817 C C . ILE A 1 103 ? 10.085 -2.767 -5.775 1.00 97.94 103 ILE A C 1
ATOM 819 O O . ILE A 1 103 ? 10.502 -2.235 -6.797 1.00 97.94 103 ILE A O 1
ATOM 823 N N . ASN A 1 104 ? 9.499 -2.067 -4.804 1.00 97.62 104 ASN A N 1
ATOM 824 C CA . ASN A 1 104 ? 9.264 -0.633 -4.927 1.00 97.62 104 ASN A CA 1
ATOM 825 C C . ASN A 1 104 ? 10.567 0.186 -4.961 1.00 97.62 104 ASN A C 1
ATOM 827 O O . ASN A 1 104 ? 10.632 1.130 -5.740 1.00 97.62 104 ASN A O 1
ATOM 831 N N . ASP A 1 105 ? 11.595 -0.176 -4.177 1.00 95.19 105 ASP A N 1
ATOM 832 C CA . ASP A 1 105 ? 12.928 0.465 -4.229 1.00 95.19 105 ASP A CA 1
ATOM 833 C C . ASP A 1 105 ? 13.568 0.276 -5.617 1.00 95.19 105 ASP A C 1
ATOM 835 O O . ASP A 1 105 ? 14.105 1.219 -6.190 1.00 95.19 105 ASP A O 1
ATOM 839 N N . PHE A 1 106 ? 13.437 -0.917 -6.206 1.00 95.62 106 PHE A N 1
ATOM 840 C CA . PHE A 1 106 ? 13.920 -1.200 -7.558 1.00 95.62 106 PHE A CA 1
ATOM 841 C C . PHE A 1 106 ? 13.159 -0.417 -8.640 1.00 95.62 106 PHE A C 1
ATOM 843 O O . PHE A 1 106 ? 13.778 0.210 -9.497 1.00 95.62 106 PHE A O 1
ATOM 850 N N . LEU A 1 107 ? 11.819 -0.421 -8.611 1.00 94.31 107 LEU A N 1
ATOM 851 C CA . LEU A 1 107 ? 11.001 0.303 -9.595 1.00 94.31 107 LEU A CA 1
ATOM 852 C C . LEU A 1 107 ? 11.244 1.816 -9.521 1.00 94.31 107 LEU A C 1
ATOM 854 O O . LEU A 1 107 ? 11.343 2.468 -10.559 1.00 94.31 107 LEU A O 1
ATOM 858 N N . GLN A 1 108 ? 11.382 2.350 -8.306 1.00 92.75 108 GLN A N 1
ATOM 859 C CA . GLN A 1 108 ? 11.803 3.725 -8.046 1.00 92.75 108 GLN A CA 1
ATOM 860 C C . GLN A 1 108 ? 13.114 4.050 -8.764 1.00 92.75 108 GLN A C 1
ATOM 862 O O . GLN A 1 108 ? 13.191 5.039 -9.476 1.00 92.75 108 GLN A O 1
ATOM 867 N N . GLU A 1 109 ? 14.153 3.233 -8.614 1.00 91.00 109 GLU A N 1
ATOM 868 C CA . GLU A 1 109 ? 15.456 3.541 -9.216 1.00 91.00 109 GLU A CA 1
ATOM 869 C C . GLU A 1 109 ? 15.476 3.389 -10.740 1.00 91.00 109 GLU A C 1
ATOM 871 O O . GLU A 1 109 ? 16.156 4.150 -11.427 1.00 91.00 109 GLU A O 1
ATOM 876 N N . VAL A 1 110 ? 14.741 2.413 -11.276 1.00 90.12 110 VAL A N 1
ATOM 877 C CA . VAL A 1 110 ? 14.847 2.031 -12.691 1.00 90.12 110 VAL A CA 1
ATOM 878 C C . VAL A 1 110 ? 13.818 2.731 -13.579 1.00 90.12 110 VAL A C 1
ATOM 880 O O . VAL A 1 110 ? 14.095 2.974 -14.754 1.00 90.12 110 VAL A O 1
ATOM 883 N N . LEU A 1 111 ? 12.630 3.047 -13.056 1.00 89.31 111 LEU A N 1
ATOM 884 C CA . LEU A 1 111 ? 11.508 3.545 -13.861 1.00 89.31 111 LEU A CA 1
ATOM 885 C C . LEU A 1 111 ? 10.994 4.913 -13.415 1.00 89.31 111 LEU A C 1
ATOM 887 O O . LEU A 1 111 ? 10.641 5.715 -14.278 1.00 89.31 111 LEU A O 1
ATOM 891 N N . ILE A 1 112 ? 10.937 5.173 -12.107 1.00 89.25 112 ILE A N 1
ATOM 892 C CA . ILE A 1 112 ? 10.263 6.346 -11.527 1.00 89.25 112 ILE A CA 1
ATOM 893 C C . ILE A 1 112 ? 11.073 6.970 -10.384 1.00 89.25 112 ILE A C 1
ATOM 895 O O . ILE A 1 112 ? 10.628 6.920 -9.241 1.00 89.25 112 ILE A O 1
ATOM 899 N N . PRO A 1 113 ? 12.249 7.574 -10.649 1.00 84.06 113 PRO A N 1
ATOM 900 C CA . PRO A 1 113 ? 13.100 8.167 -9.609 1.00 84.06 113 PRO A CA 1
ATOM 901 C C . PRO A 1 113 ? 12.423 9.295 -8.811 1.00 84.06 113 PRO A C 1
ATOM 903 O O . PRO A 1 113 ? 12.957 9.750 -7.801 1.00 84.06 113 PRO A O 1
ATOM 906 N N . GLU A 1 114 ? 11.225 9.717 -9.200 1.00 86.69 114 GLU A N 1
ATOM 907 C CA . GLU A 1 114 ? 10.424 10.747 -8.559 1.00 86.69 114 GLU A CA 1
ATOM 908 C C . GLU A 1 114 ? 9.502 10.260 -7.420 1.00 86.69 114 GLU A C 1
ATOM 910 O O . GLU A 1 114 ? 8.762 11.092 -6.914 1.00 86.69 114 GLU A O 1
ATOM 915 N N . LEU A 1 115 ? 9.499 8.989 -6.968 1.00 89.38 115 LEU A N 1
ATOM 916 C CA . LEU A 1 115 ? 8.797 8.596 -5.712 1.00 89.38 115 LEU A CA 1
ATOM 917 C C . LEU A 1 115 ? 9.674 8.711 -4.453 1.00 89.38 115 LEU A C 1
ATOM 919 O O . LEU A 1 115 ? 9.320 8.212 -3.376 1.00 89.38 115 LEU A O 1
ATOM 923 N N . LEU A 1 116 ? 10.813 9.386 -4.562 1.00 86.94 116 LEU A N 1
ATOM 924 C CA . LEU A 1 116 ? 11.581 9.902 -3.438 1.00 86.94 116 LEU A CA 1
ATOM 925 C C . LEU A 1 116 ? 11.897 11.372 -3.725 1.00 86.94 116 LEU A C 1
ATOM 927 O O . LEU A 1 116 ? 12.199 11.702 -4.872 1.00 86.94 116 LEU A O 1
ATOM 931 N N . PRO A 1 117 ? 11.889 12.251 -2.704 1.00 84.00 117 PRO A N 1
ATOM 932 C CA . PRO A 1 117 ? 12.089 13.690 -2.879 1.00 84.00 117 PRO A CA 1
ATOM 933 C C . PRO A 1 117 ? 13.571 14.048 -3.112 1.00 84.00 117 PRO A C 1
ATOM 935 O O . PRO A 1 117 ? 14.124 14.912 -2.431 1.00 84.00 117 PRO A O 1
ATOM 938 N N . ILE A 1 118 ? 14.233 13.341 -4.027 1.00 80.56 118 ILE A N 1
ATOM 939 C CA . ILE A 1 118 ? 15.629 13.543 -4.410 1.00 80.56 118 ILE A CA 1
ATOM 940 C C . ILE A 1 118 ? 15.655 14.549 -5.562 1.00 80.56 118 ILE A C 1
ATOM 942 O O . ILE A 1 118 ? 15.111 14.290 -6.635 1.00 80.56 118 ILE A O 1
ATOM 946 N N . ASN A 1 119 ? 16.277 15.705 -5.345 1.00 78.31 119 ASN A N 1
ATOM 947 C CA . ASN A 1 119 ? 16.441 16.714 -6.386 1.00 78.31 119 ASN A CA 1
ATOM 948 C C . ASN A 1 119 ? 17.698 16.430 -7.211 1.00 78.31 119 ASN A C 1
ATOM 950 O O . ASN A 1 119 ? 18.688 15.916 -6.696 1.00 78.31 119 ASN A O 1
ATOM 954 N N . SER A 1 120 ? 17.719 16.881 -8.467 1.00 77.19 120 SER A N 1
ATOM 955 C CA . SER A 1 120 ? 18.901 16.772 -9.340 1.00 77.19 120 SER A CA 1
ATOM 956 C C . SER A 1 120 ? 20.152 17.469 -8.790 1.00 77.19 120 SER A C 1
ATOM 958 O O . SER A 1 120 ? 21.258 17.175 -9.232 1.00 77.19 120 SER A O 1
ATOM 960 N N . ASN A 1 121 ? 19.974 18.408 -7.858 1.00 83.12 121 ASN A N 1
ATOM 961 C CA . ASN A 1 121 ? 21.054 19.169 -7.230 1.00 83.12 121 ASN A CA 1
ATOM 962 C C . ASN A 1 121 ? 21.517 18.557 -5.898 1.00 83.12 121 ASN A C 1
ATOM 964 O O . ASN A 1 121 ? 22.484 19.050 -5.318 1.00 83.12 121 ASN A O 1
ATOM 968 N N . ASP A 1 122 ? 20.832 17.526 -5.398 1.00 84.50 122 ASP A N 1
ATOM 969 C CA . ASP A 1 122 ? 21.211 16.872 -4.152 1.00 84.50 122 ASP A CA 1
ATOM 970 C C . ASP A 1 122 ? 22.544 16.139 -4.342 1.00 84.50 122 ASP A C 1
ATOM 972 O O . ASP A 1 122 ? 22.737 15.364 -5.283 1.00 84.50 122 ASP A O 1
ATOM 976 N N . GLY A 1 123 ? 23.469 16.327 -3.402 1.00 90.19 123 GLY A N 1
ATOM 977 C CA . GLY A 1 123 ? 24.680 15.515 -3.351 1.00 90.19 123 GLY A CA 1
ATOM 978 C C . GLY A 1 123 ? 24.372 14.046 -3.028 1.00 90.19 123 GLY A C 1
ATOM 979 O O . GLY A 1 123 ? 23.290 13.696 -2.545 1.00 90.19 123 GLY A O 1
ATOM 980 N N . GLN A 1 124 ? 25.364 13.171 -3.211 1.00 91.00 124 GLN A N 1
ATOM 981 C CA . GLN A 1 124 ? 25.231 11.741 -2.899 1.00 91.00 124 GLN A CA 1
ATOM 982 C C . GLN A 1 124 ? 24.789 11.495 -1.444 1.00 91.00 124 GLN A C 1
ATOM 984 O O . GLN A 1 124 ? 23.899 10.683 -1.195 1.00 91.00 124 GLN A O 1
ATOM 989 N N . ALA A 1 125 ? 25.383 12.212 -0.484 1.00 91.12 125 ALA A N 1
ATOM 990 C CA . ALA A 1 125 ? 25.060 12.066 0.935 1.00 91.12 125 ALA A CA 1
ATOM 991 C C . ALA A 1 125 ? 23.622 12.507 1.262 1.00 91.12 125 ALA A C 1
ATOM 993 O O . ALA A 1 125 ? 22.935 11.841 2.034 1.00 91.12 125 ALA A O 1
ATOM 994 N N . GLU A 1 126 ? 23.143 13.591 0.648 1.00 86.69 126 GLU A N 1
ATOM 995 C CA . GLU A 1 126 ? 21.778 14.082 0.855 1.00 86.69 126 GLU A CA 1
ATOM 996 C C . GLU A 1 126 ? 20.744 13.124 0.252 1.00 86.69 126 GLU A C 1
ATOM 998 O O . GLU A 1 126 ? 19.780 12.749 0.923 1.00 86.69 126 GLU A O 1
ATOM 1003 N N . SER A 1 127 ? 20.996 12.640 -0.965 1.00 86.94 127 SER A N 1
ATOM 1004 C CA . SER A 1 127 ? 20.170 11.617 -1.616 1.00 86.94 127 SER A CA 1
ATOM 1005 C C . SER A 1 127 ? 20.072 10.346 -0.759 1.00 86.94 127 SER A C 1
ATOM 1007 O O . SER A 1 127 ? 18.979 9.830 -0.504 1.00 86.94 127 SER A O 1
ATOM 1009 N N . ALA A 1 128 ? 21.210 9.872 -0.235 1.00 90.44 128 ALA A N 1
ATOM 1010 C CA . ALA A 1 128 ? 21.269 8.711 0.652 1.00 90.44 128 ALA A CA 1
ATOM 1011 C C . ALA A 1 128 ? 20.519 8.945 1.974 1.00 90.44 128 ALA A C 1
ATOM 1013 O O . ALA A 1 128 ? 19.833 8.042 2.468 1.00 90.44 128 ALA A O 1
ATOM 1014 N N . TYR A 1 129 ? 20.602 10.154 2.535 1.00 89.06 129 TYR A N 1
ATOM 1015 C CA . TYR A 1 129 ? 19.878 10.525 3.747 1.00 89.06 129 TYR A CA 1
ATOM 1016 C C . TYR A 1 129 ? 18.361 10.522 3.525 1.00 89.06 129 TYR A C 1
ATOM 1018 O O . TYR A 1 129 ? 17.643 9.885 4.295 1.00 89.06 129 TYR A O 1
ATOM 1026 N N . LYS A 1 130 ? 17.862 11.140 2.447 1.00 87.44 130 LYS A N 1
ATOM 1027 C CA . LYS A 1 130 ? 16.424 11.163 2.114 1.00 87.44 130 LYS A CA 1
ATOM 1028 C C . LYS A 1 130 ? 15.871 9.753 1.896 1.00 87.44 130 LYS A C 1
ATOM 1030 O O . LYS A 1 130 ? 14.825 9.404 2.449 1.00 87.44 130 LYS A O 1
ATOM 1035 N N . LYS A 1 131 ? 16.621 8.901 1.188 1.00 90.19 131 LYS A N 1
ATOM 1036 C CA . LYS A 1 131 ? 16.294 7.475 1.033 1.00 90.19 131 LYS A CA 1
ATOM 1037 C C . LYS A 1 131 ? 16.244 6.749 2.384 1.00 90.19 131 LYS A C 1
ATOM 1039 O O . LYS A 1 131 ? 15.317 5.984 2.649 1.00 90.19 131 LYS A O 1
ATOM 1044 N N . SER A 1 132 ? 17.212 7.005 3.262 1.00 92.50 132 SER A N 1
ATOM 1045 C CA . SER A 1 132 ? 17.256 6.410 4.606 1.00 92.50 132 SER A CA 1
ATOM 1046 C C . SER A 1 132 ? 16.096 6.880 5.485 1.00 92.50 132 SER A C 1
ATOM 1048 O O . SER A 1 132 ? 15.501 6.071 6.192 1.00 92.50 132 SER A O 1
ATOM 1050 N N . LEU A 1 133 ? 15.715 8.155 5.395 1.00 91.38 133 LEU A N 1
ATOM 1051 C CA . LEU A 1 133 ? 14.582 8.716 6.125 1.00 91.38 133 LEU A CA 1
ATOM 1052 C C . LEU A 1 133 ? 13.267 8.033 5.727 1.00 91.38 133 LEU A C 1
ATOM 1054 O O . LEU A 1 133 ? 12.489 7.660 6.604 1.00 91.38 133 LEU A O 1
ATOM 1058 N N . ALA A 1 134 ? 13.051 7.787 4.430 1.00 92.81 134 ALA A N 1
ATOM 1059 C CA . ALA A 1 134 ? 11.908 7.002 3.963 1.00 92.81 134 ALA A CA 1
ATOM 1060 C C . ALA A 1 134 ? 11.906 5.589 4.579 1.00 92.81 134 ALA A C 1
ATOM 1062 O O . ALA A 1 134 ? 10.894 5.152 5.128 1.00 92.81 134 ALA A O 1
ATOM 1063 N N . LYS A 1 135 ? 13.055 4.898 4.571 1.00 94.94 135 LYS A N 1
ATOM 1064 C CA . LYS A 1 135 ? 13.197 3.542 5.135 1.00 94.94 135 LYS A CA 1
ATOM 1065 C C . LYS A 1 135 ? 12.928 3.488 6.642 1.00 94.94 135 LYS A C 1
ATOM 1067 O O . LYS A 1 135 ? 12.263 2.559 7.098 1.00 94.94 135 LYS A O 1
ATOM 1072 N N . ILE A 1 136 ? 13.395 4.477 7.407 1.00 95.00 136 ILE A N 1
ATOM 1073 C CA . ILE A 1 136 ? 13.153 4.571 8.858 1.00 95.00 136 ILE A CA 1
ATOM 1074 C C . ILE A 1 136 ? 11.652 4.616 9.146 1.00 95.00 136 ILE A C 1
ATOM 1076 O O . ILE A 1 136 ? 11.153 3.849 9.970 1.00 95.00 136 ILE A O 1
ATOM 1080 N N . TRP A 1 137 ? 10.923 5.487 8.450 1.00 95.81 137 TRP A N 1
ATOM 1081 C CA . TRP A 1 137 ? 9.501 5.686 8.713 1.00 95.81 137 TRP A CA 1
ATOM 1082 C C . TRP A 1 137 ? 8.637 4.533 8.199 1.00 95.81 137 TRP A C 1
ATOM 1084 O O . TRP A 1 137 ? 7.736 4.091 8.914 1.00 95.81 137 TRP A O 1
ATOM 1094 N N . ILE A 1 138 ? 8.994 3.945 7.053 1.00 96.56 138 ILE A N 1
ATOM 1095 C CA . ILE A 1 138 ? 8.394 2.690 6.578 1.00 96.56 138 ILE A CA 1
ATOM 1096 C C . ILE A 1 138 ? 8.567 1.574 7.615 1.00 96.56 138 ILE A C 1
ATOM 1098 O O . ILE A 1 138 ? 7.589 0.926 7.989 1.00 96.56 138 ILE A O 1
ATOM 1102 N N . SER A 1 139 ? 9.783 1.394 8.137 1.00 96.50 139 SER A N 1
ATOM 1103 C CA . SER A 1 139 ? 10.079 0.383 9.158 1.00 96.50 139 SER A CA 1
ATOM 1104 C C . SER A 1 139 ? 9.304 0.619 10.458 1.00 96.50 139 SER A C 1
ATOM 1106 O O . SER A 1 139 ? 8.740 -0.321 11.031 1.00 96.50 139 SER A O 1
ATOM 1108 N N . TYR A 1 140 ? 9.204 1.879 10.903 1.00 96.19 140 TYR A N 1
ATOM 1109 C CA . TYR A 1 140 ? 8.394 2.237 12.064 1.00 96.19 140 TYR A CA 1
ATOM 1110 C C . TYR A 1 140 ? 6.936 1.812 11.870 1.00 96.19 140 TYR A C 1
ATOM 1112 O O . TYR A 1 140 ? 6.379 1.144 12.744 1.00 96.19 140 TYR A O 1
ATOM 1120 N N . PHE A 1 141 ? 6.325 2.171 10.737 1.00 95.81 141 PHE A N 1
ATOM 1121 C CA . PHE A 1 141 ? 4.933 1.836 10.443 1.00 95.81 141 PHE A CA 1
ATOM 1122 C C . PHE A 1 141 ? 4.707 0.322 10.384 1.00 95.81 141 PHE A C 1
ATOM 1124 O O . PHE A 1 141 ? 3.776 -0.176 11.019 1.00 95.81 141 PHE A O 1
ATOM 1131 N N . ASP A 1 142 ? 5.567 -0.423 9.686 1.00 93.94 142 ASP A N 1
ATOM 1132 C CA . ASP A 1 142 ? 5.418 -1.878 9.570 1.00 93.94 142 ASP A CA 1
ATOM 1133 C C . ASP A 1 142 ? 5.555 -2.579 10.932 1.00 93.94 142 ASP A C 1
ATOM 1135 O O . ASP A 1 142 ? 4.790 -3.492 11.244 1.00 93.94 142 ASP A O 1
ATOM 1139 N N . SER A 1 143 ? 6.451 -2.097 11.792 1.00 92.38 143 SER A N 1
ATOM 1140 C CA . SER A 1 143 ? 6.668 -2.692 13.115 1.00 92.38 143 SER A CA 1
ATOM 1141 C C . SER A 1 143 ? 5.570 -2.332 14.126 1.00 92.38 143 SER A C 1
ATOM 1143 O O . SER A 1 143 ? 5.227 -3.142 14.989 1.00 92.38 143 SER A O 1
ATOM 1145 N N . ASN A 1 144 ? 5.008 -1.120 14.042 1.00 91.50 144 ASN A N 1
ATOM 1146 C CA . ASN A 1 144 ? 4.150 -0.565 15.098 1.00 91.50 144 ASN A CA 1
ATOM 1147 C C . ASN A 1 144 ? 2.666 -0.455 14.733 1.00 91.50 144 ASN A C 1
ATOM 1149 O O . ASN A 1 144 ? 1.831 -0.466 15.632 1.00 91.50 144 ASN A O 1
ATOM 1153 N N . VAL A 1 145 ? 2.337 -0.298 13.451 1.00 89.44 145 VAL A N 1
ATOM 1154 C CA . VAL A 1 145 ? 0.963 -0.058 12.985 1.00 89.44 145 VAL A CA 1
ATOM 1155 C C . VAL A 1 145 ? 0.436 -1.279 12.243 1.00 89.44 145 VAL A C 1
ATOM 1157 O O . VAL A 1 145 ? -0.634 -1.791 12.565 1.00 89.44 145 VAL A O 1
ATOM 1160 N N . ASN A 1 146 ? 1.209 -1.799 11.289 1.00 87.81 146 ASN A N 1
ATOM 1161 C CA . ASN A 1 146 ? 0.794 -2.936 10.470 1.00 87.81 146 ASN A CA 1
ATOM 1162 C C . ASN A 1 146 ? 0.572 -4.216 11.305 1.00 87.81 146 ASN A C 1
ATOM 1164 O O . ASN A 1 146 ? -0.408 -4.937 11.116 1.00 87.81 146 ASN A O 1
ATOM 1168 N N . SER A 1 147 ? 1.419 -4.455 12.309 1.00 82.06 147 SER A N 1
ATOM 1169 C CA . SER A 1 147 ? 1.279 -5.586 13.238 1.00 82.06 147 SER A CA 1
ATOM 1170 C C . SER A 1 147 ? -0.079 -5.631 13.959 1.00 82.06 147 SER A C 1
ATOM 1172 O O . SER A 1 147 ? -0.574 -6.715 14.268 1.00 82.06 147 SER A O 1
ATOM 1174 N N . LEU A 1 148 ? -0.723 -4.479 14.175 1.00 81.12 148 LEU A N 1
ATOM 1175 C CA . LEU A 1 148 ? -2.043 -4.387 14.804 1.00 81.12 148 LEU A CA 1
ATOM 1176 C C . LEU A 1 148 ? -3.189 -4.717 13.836 1.00 81.12 148 LEU A C 1
ATOM 1178 O O . LEU A 1 148 ? -4.176 -5.309 14.267 1.00 81.12 148 LEU A O 1
ATOM 1182 N N . LEU A 1 149 ? -3.050 -4.429 12.533 1.00 81.94 149 LEU A N 1
ATOM 1183 C CA . LEU A 1 149 ? -4.012 -4.888 11.520 1.00 81.94 149 LEU A CA 1
ATOM 1184 C C . LEU A 1 149 ? -4.087 -6.419 11.511 1.00 81.94 149 LEU A C 1
ATOM 1186 O O . LEU A 1 149 ? -5.175 -6.987 11.451 1.00 81.94 149 LEU A O 1
ATOM 1190 N N . PHE A 1 150 ? -2.946 -7.101 11.619 1.00 80.62 150 PHE A N 1
ATOM 1191 C CA . PHE A 1 150 ? -2.922 -8.563 11.599 1.00 80.62 150 PHE A CA 1
ATOM 1192 C C . PHE A 1 150 ? -3.654 -9.213 12.770 1.00 80.62 150 PHE A C 1
ATOM 1194 O O . PHE A 1 150 ? -4.193 -10.302 12.589 1.00 80.62 150 PHE A O 1
ATOM 1201 N N . LYS A 1 151 ? -3.775 -8.530 13.917 1.00 82.31 151 LYS A N 1
ATOM 1202 C CA . LYS A 1 151 ? -4.621 -8.990 15.030 1.00 82.31 151 LYS A CA 1
ATOM 1203 C C . LYS A 1 151 ? -6.116 -8.98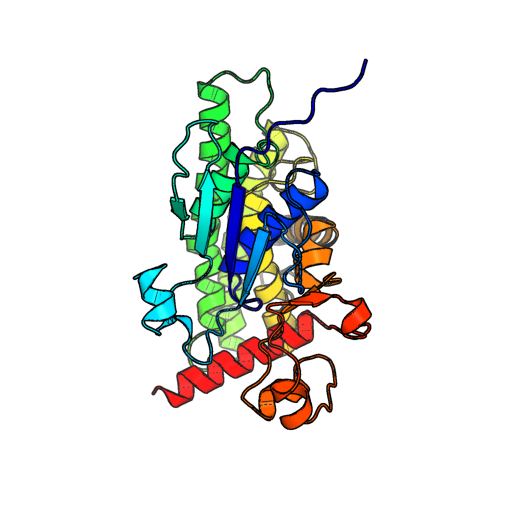9 14.695 1.00 82.31 151 LYS A C 1
ATOM 1205 O O . LYS A 1 151 ? -6.864 -9.749 15.294 1.00 82.31 151 LYS A O 1
ATOM 1210 N N . LEU A 1 152 ? -6.562 -8.146 13.759 1.00 82.50 152 LEU A N 1
ATOM 1211 C CA . LEU A 1 152 ? -7.941 -8.177 13.257 1.00 82.50 152 LEU A CA 1
ATOM 1212 C C . LEU A 1 152 ? -8.124 -9.306 12.238 1.00 82.50 152 LEU A C 1
ATOM 1214 O O . LEU A 1 152 ? -9.142 -10.001 12.257 1.00 82.50 152 LEU A O 1
ATOM 1218 N N . VAL A 1 153 ? -7.146 -9.458 11.339 1.00 74.50 153 VAL A N 1
ATOM 1219 C CA . VAL A 1 153 ? -7.220 -10.349 10.170 1.00 74.50 153 VAL A CA 1
ATOM 1220 C C . VAL A 1 153 ? -7.079 -11.819 10.551 1.00 74.50 153 VAL A C 1
ATOM 1222 O O . VAL A 1 153 ? -7.820 -12.656 10.038 1.00 74.50 153 VAL A O 1
ATOM 1225 N N . PHE A 1 154 ? -6.132 -12.143 11.428 1.00 75.19 154 PHE A N 1
ATOM 1226 C CA . PHE A 1 154 ? -5.765 -13.519 11.731 1.00 75.19 154 PHE A CA 1
ATOM 1227 C C . PHE A 1 154 ? -6.188 -13.902 13.148 1.00 75.19 154 PHE A C 1
ATOM 1229 O O . PHE A 1 154 ? -5.820 -13.245 14.118 1.00 75.19 154 PHE A O 1
ATOM 1236 N N . GLY A 1 155 ? -6.930 -15.005 13.262 1.00 75.12 155 GLY A N 1
ATOM 1237 C CA . GLY A 1 155 ? -7.415 -15.534 14.534 1.00 75.12 155 GLY A CA 1
ATOM 1238 C C . GLY A 1 155 ? -8.930 -15.436 14.703 1.00 75.12 155 GLY A C 1
ATOM 1239 O O . GLY A 1 155 ? -9.679 -15.259 13.741 1.00 75.12 155 GLY A O 1
ATOM 1240 N N . GLU A 1 156 ? -9.378 -15.623 15.943 1.00 80.75 156 GLU A N 1
ATOM 1241 C CA . GLU A 1 156 ? -10.782 -15.444 16.314 1.00 80.75 156 GLU A CA 1
ATOM 1242 C C . GLU A 1 156 ? -11.182 -13.976 16.183 1.00 80.75 156 GLU A C 1
ATOM 1244 O O . GLU A 1 156 ? -10.374 -13.081 16.423 1.00 80.75 156 GLU A O 1
ATOM 1249 N N . GLU A 1 157 ? -12.435 -13.727 15.799 1.00 85.69 157 GLU A N 1
ATOM 1250 C CA . GLU A 1 157 ? -12.953 -12.365 15.717 1.00 85.69 157 GLU A CA 1
ATOM 1251 C C . GLU A 1 157 ? -12.928 -11.712 17.108 1.00 85.69 157 GLU A C 1
ATOM 1253 O O . GLU A 1 157 ? -13.610 -12.195 18.016 1.00 85.69 157 GLU A O 1
ATOM 1258 N N . PRO A 1 158 ? -12.149 -10.632 17.311 1.00 89.31 158 PRO A N 1
ATOM 1259 C CA . PRO A 1 158 ? -12.107 -9.974 18.606 1.00 89.31 158 PRO A CA 1
ATOM 1260 C C . PRO A 1 158 ? -13.445 -9.292 18.894 1.00 89.31 158 PRO A C 1
ATOM 1262 O O . PRO A 1 158 ? -14.090 -8.751 17.994 1.00 89.31 158 PRO A O 1
ATOM 1265 N N . SER A 1 159 ? -13.846 -9.274 20.166 1.00 93.06 159 SER A N 1
ATOM 1266 C CA . SER A 1 159 ? -14.981 -8.464 20.609 1.00 93.06 159 SER A CA 1
ATOM 1267 C C . SER A 1 159 ? -14.678 -6.974 20.447 1.00 93.06 159 SER A C 1
ATOM 1269 O O . SER A 1 159 ? -13.517 -6.558 20.458 1.00 93.06 159 SER A O 1
ATOM 1271 N N . LEU A 1 160 ? -15.726 -6.150 20.366 1.00 94.06 160 LEU A N 1
ATOM 1272 C CA . LEU A 1 160 ? -15.584 -4.696 20.264 1.00 94.06 160 LEU A CA 1
ATOM 1273 C C . LEU A 1 160 ? -14.701 -4.111 21.382 1.00 94.06 160 LEU A C 1
ATOM 1275 O O . LEU A 1 160 ? -13.847 -3.269 21.116 1.00 94.06 160 LEU A O 1
ATOM 1279 N N . GLU A 1 161 ? -14.858 -4.590 22.618 1.00 93.75 161 GLU A N 1
ATOM 1280 C CA . GLU A 1 161 ? -14.052 -4.130 23.756 1.00 93.75 161 GLU A CA 1
ATOM 1281 C C . GLU A 1 161 ? -12.567 -4.495 23.615 1.00 93.75 161 GLU A C 1
ATOM 1283 O O . GLU A 1 161 ? -11.704 -3.664 23.899 1.00 93.75 161 GLU A O 1
ATOM 1288 N N . LYS A 1 162 ? -12.248 -5.684 23.081 1.00 93.06 162 LYS A N 1
ATOM 1289 C CA . LYS A 1 162 ? -10.858 -6.052 22.762 1.00 93.06 162 LYS A CA 1
ATOM 1290 C C . LYS A 1 162 ? -10.286 -5.188 21.644 1.00 93.06 162 LYS A C 1
ATOM 1292 O O . LYS A 1 162 ? -9.147 -4.745 21.749 1.00 93.06 162 LYS A O 1
ATOM 1297 N N . VAL A 1 163 ? -11.062 -4.900 20.596 1.00 94.19 163 VAL A N 1
ATOM 1298 C CA . VAL A 1 163 ? -10.613 -4.011 19.510 1.00 94.19 163 VAL A CA 1
ATOM 1299 C C . VAL A 1 163 ? -10.299 -2.616 20.044 1.00 94.19 163 VAL A C 1
ATOM 1301 O O . VAL A 1 163 ? -9.236 -2.075 19.747 1.00 94.19 163 VAL A O 1
ATOM 1304 N N . LYS A 1 164 ? -11.174 -2.047 20.876 1.00 93.44 164 LYS A N 1
ATOM 1305 C CA . LYS A 1 164 ? -10.938 -0.744 21.509 1.00 93.44 164 LYS A CA 1
ATOM 1306 C C . LYS A 1 164 ? -9.647 -0.744 22.336 1.00 93.44 164 LYS A C 1
ATOM 1308 O O . LYS A 1 164 ? -8.780 0.099 22.114 1.00 93.44 164 LYS A O 1
ATOM 1313 N N . ALA A 1 165 ? -9.499 -1.705 23.249 1.00 91.50 165 ALA A N 1
ATOM 1314 C CA . ALA A 1 165 ? -8.402 -1.725 24.215 1.00 91.50 165 ALA A CA 1
ATOM 1315 C C . ALA A 1 165 ? -7.045 -2.135 23.615 1.00 91.50 165 ALA A C 1
ATOM 1317 O O . ALA A 1 165 ? -6.022 -1.541 23.946 1.00 91.50 165 ALA A O 1
ATOM 1318 N N . GLU A 1 166 ? -7.015 -3.143 22.741 1.00 90.88 166 GLU A N 1
ATOM 1319 C CA . GLU A 1 166 ? -5.770 -3.778 22.285 1.00 90.88 166 GLU A CA 1
ATOM 1320 C C . GLU A 1 166 ? -5.315 -3.332 20.889 1.00 90.88 166 GLU A C 1
ATOM 1322 O O . GLU A 1 166 ? -4.201 -3.669 20.469 1.00 90.88 166 GLU A O 1
ATOM 1327 N N . ILE A 1 167 ? -6.169 -2.609 20.156 1.00 91.50 167 ILE A N 1
ATOM 1328 C CA . ILE A 1 167 ? -5.913 -2.207 18.767 1.00 91.50 167 ILE A CA 1
ATOM 1329 C C . ILE A 1 167 ? -6.090 -0.700 18.607 1.00 91.50 167 ILE A C 1
ATOM 1331 O O . ILE A 1 167 ? -5.122 -0.033 18.247 1.00 91.50 167 ILE A O 1
ATOM 1335 N N . LEU A 1 168 ? -7.271 -0.148 18.916 1.00 92.56 168 LEU A N 1
ATOM 1336 C CA . LEU A 1 168 ? -7.568 1.267 18.669 1.00 92.56 168 LEU A CA 1
ATOM 1337 C C . LEU A 1 168 ? -6.789 2.215 19.597 1.00 92.56 168 LEU A C 1
ATOM 1339 O O . LEU A 1 168 ? -6.220 3.194 19.125 1.00 92.56 168 LEU A O 1
ATOM 1343 N N . THR A 1 169 ? -6.692 1.928 20.896 1.00 92.12 169 THR A N 1
ATOM 1344 C CA . THR A 1 169 ? -5.874 2.768 21.789 1.00 92.12 169 THR A CA 1
ATOM 1345 C C . THR A 1 169 ? -4.382 2.714 21.413 1.00 92.12 169 THR A C 1
ATOM 1347 O O . THR A 1 169 ? -3.801 3.770 21.155 1.00 92.12 169 THR A O 1
ATOM 1350 N N . PRO A 1 170 ? -3.747 1.529 21.259 1.00 93.44 170 PRO A N 1
ATOM 1351 C CA . PRO A 1 170 ? -2.339 1.465 20.873 1.00 93.44 170 PRO A CA 1
ATOM 1352 C C . PRO A 1 170 ? -2.053 2.101 19.512 1.00 93.44 170 PRO A C 1
ATOM 1354 O O . PRO A 1 170 ? -1.034 2.773 19.360 1.00 93.44 170 PRO A O 1
ATOM 1357 N N . ILE A 1 171 ? -2.928 1.926 18.514 1.00 93.94 171 ILE A N 1
ATOM 1358 C CA . ILE A 1 171 ? -2.687 2.530 17.203 1.00 93.94 171 ILE A CA 1
ATOM 1359 C C . ILE A 1 171 ? -2.755 4.058 17.256 1.00 93.94 171 ILE A C 1
ATOM 1361 O O . ILE A 1 171 ? -1.948 4.702 16.588 1.00 93.94 171 ILE A O 1
ATOM 1365 N N . GLN A 1 172 ? -3.634 4.651 18.073 1.00 94.25 172 GLN A N 1
ATOM 1366 C CA . GLN A 1 172 ? -3.688 6.106 18.241 1.00 94.25 172 GLN A CA 1
ATOM 1367 C C . GLN A 1 172 ? -2.377 6.658 18.807 1.00 94.25 172 GLN A C 1
ATOM 1369 O O . GLN A 1 172 ? -1.876 7.664 18.300 1.00 94.25 172 GLN A O 1
ATOM 1374 N N . ASP A 1 173 ? -1.755 5.972 19.766 1.00 94.19 173 ASP A N 1
ATOM 1375 C CA . ASP A 1 173 ? -0.440 6.359 20.291 1.00 94.19 173 ASP A CA 1
ATOM 1376 C C . ASP A 1 173 ? 0.658 6.264 19.221 1.00 94.19 173 ASP A C 1
ATOM 1378 O O . ASP A 1 173 ? 1.464 7.187 19.051 1.00 94.19 173 ASP A O 1
ATOM 1382 N N . LYS A 1 174 ? 0.679 5.169 18.448 1.00 95.56 174 LYS A N 1
ATOM 1383 C CA . LYS A 1 174 ? 1.676 4.961 17.383 1.00 95.56 174 LYS A CA 1
ATOM 1384 C C . LYS A 1 174 ? 1.514 5.951 16.234 1.00 95.56 174 LYS A C 1
ATOM 1386 O O . LYS A 1 174 ? 2.512 6.487 15.751 1.00 95.56 174 LYS A O 1
ATOM 1391 N N . LEU A 1 175 ? 0.281 6.247 15.825 1.00 95.38 175 LEU A N 1
ATOM 1392 C CA . LEU A 1 175 ? -0.007 7.271 14.820 1.00 95.38 175 LEU A CA 1
ATOM 1393 C C . LEU A 1 175 ? 0.340 8.667 15.337 1.00 95.38 175 LEU A C 1
ATOM 1395 O O . LEU A 1 175 ? 0.949 9.445 14.608 1.00 95.38 175 LEU A O 1
ATOM 1399 N N . THR A 1 176 ? 0.054 8.967 16.606 1.00 95.31 176 THR A N 1
ATOM 1400 C CA . THR A 1 176 ? 0.435 10.245 17.225 1.00 95.31 176 THR A CA 1
ATOM 1401 C C . THR A 1 176 ? 1.947 10.448 17.181 1.00 95.31 176 THR A C 1
ATOM 1403 O O . THR A 1 176 ? 2.425 11.515 16.788 1.00 95.31 176 THR A O 1
ATOM 1406 N N . PHE A 1 177 ? 2.720 9.418 17.535 1.00 95.69 177 PHE A N 1
ATOM 1407 C CA . PHE A 1 177 ? 4.176 9.456 17.431 1.00 95.69 177 PHE A CA 1
ATOM 1408 C C . PHE A 1 177 ? 4.645 9.625 15.979 1.00 95.69 177 PHE A C 1
ATOM 1410 O O . PHE A 1 177 ? 5.491 10.479 15.711 1.00 95.69 177 PHE A O 1
ATOM 1417 N N . LEU A 1 178 ? 4.100 8.844 15.042 1.00 95.44 178 LEU A N 1
ATOM 1418 C CA . LEU A 1 178 ? 4.468 8.882 13.624 1.00 95.44 178 LEU A CA 1
ATOM 1419 C C . LEU A 1 178 ? 4.159 10.235 12.975 1.00 95.44 178 LEU A C 1
ATOM 1421 O O . LEU A 1 178 ? 4.976 10.748 12.213 1.00 95.44 178 LEU A O 1
ATOM 1425 N N . VAL A 1 179 ? 3.031 10.861 13.302 1.00 93.31 179 VAL A N 1
ATOM 1426 C CA . VAL A 1 179 ? 2.688 12.185 12.771 1.00 93.31 179 VAL A CA 1
ATOM 1427 C C . VAL A 1 179 ? 3.621 13.252 13.344 1.00 93.31 179 VAL A C 1
ATOM 1429 O O . VAL A 1 179 ? 4.171 14.066 12.606 1.00 93.31 179 VAL A O 1
ATOM 1432 N N . ARG A 1 180 ? 3.868 13.237 14.657 1.00 90.69 180 ARG A N 1
ATOM 1433 C CA . ARG A 1 180 ? 4.696 14.267 15.301 1.00 90.69 180 ARG A CA 1
ATOM 1434 C C . ARG A 1 180 ? 6.163 14.210 14.913 1.00 90.69 180 ARG A C 1
ATOM 1436 O O . ARG A 1 180 ? 6.789 15.257 14.783 1.00 90.69 180 ARG A O 1
ATOM 1443 N N . ASN A 1 181 ? 6.704 13.007 14.770 1.00 91.06 181 ASN A N 1
ATOM 1444 C CA . ASN A 1 181 ? 8.133 12.810 14.558 1.00 91.06 181 ASN A CA 1
ATOM 1445 C C . ASN A 1 181 ? 8.468 12.529 13.089 1.00 91.06 181 ASN A C 1
ATOM 1447 O O . ASN A 1 181 ? 9.553 12.884 12.644 1.00 91.06 181 ASN A O 1
ATOM 1451 N N . GLY A 1 182 ? 7.543 11.925 12.339 1.00 87.38 182 GLY A N 1
ATOM 1452 C CA . GLY A 1 182 ? 7.695 11.644 10.914 1.00 87.38 182 GLY A CA 1
ATOM 1453 C C . GLY A 1 182 ? 7.158 12.776 10.059 1.00 87.38 182 GLY A C 1
ATOM 1454 O O . GLY A 1 182 ? 7.941 13.549 9.516 1.00 87.38 182 GLY A O 1
ATOM 1455 N N . PHE A 1 183 ? 5.831 12.914 9.985 1.00 80.56 183 PHE A N 1
ATOM 1456 C CA . PHE A 1 183 ? 5.173 13.890 9.104 1.00 80.56 183 PHE A CA 1
ATOM 1457 C C . PHE A 1 183 ? 5.643 15.320 9.368 1.00 80.56 183 PHE A C 1
ATOM 1459 O O . PHE A 1 183 ? 6.071 16.010 8.449 1.00 80.56 183 PHE A O 1
ATOM 1466 N N . SER A 1 184 ? 5.596 15.778 10.619 1.00 66.56 184 SER A N 1
ATOM 1467 C CA . SER A 1 184 ? 5.949 17.164 10.941 1.00 66.56 184 SER A CA 1
ATOM 1468 C C . SER A 1 184 ? 7.427 17.477 10.698 1.00 66.56 184 SER A C 1
ATOM 1470 O O . SER A 1 184 ? 7.752 18.612 10.359 1.00 66.56 184 SER A O 1
ATOM 1472 N N . ALA A 1 185 ? 8.328 16.500 10.844 1.00 64.88 185 ALA A N 1
ATOM 1473 C CA . ALA A 1 185 ? 9.745 16.685 10.534 1.00 64.88 185 ALA A CA 1
ATOM 1474 C C . ALA A 1 185 ? 9.992 16.665 9.018 1.00 64.88 185 ALA A C 1
ATOM 1476 O O . ALA A 1 185 ? 10.664 17.547 8.489 1.00 64.88 185 ALA A O 1
ATOM 1477 N N . ALA A 1 186 ? 9.389 15.705 8.314 1.00 62.41 186 ALA A N 1
ATOM 1478 C CA . ALA A 1 186 ? 9.498 15.555 6.868 1.00 62.41 186 ALA A CA 1
ATOM 1479 C C . ALA A 1 186 ? 8.911 16.759 6.109 1.00 62.41 186 ALA A C 1
ATOM 1481 O O . ALA A 1 186 ? 9.538 17.265 5.180 1.00 62.41 186 ALA A O 1
ATOM 1482 N N . ARG A 1 187 ? 7.757 17.279 6.545 1.00 67.31 187 ARG A N 1
ATOM 1483 C CA . ARG A 1 187 ? 7.121 18.472 5.960 1.00 67.31 187 ARG A CA 1
ATOM 1484 C C . ARG A 1 187 ? 7.935 19.744 6.188 1.00 67.31 187 ARG A C 1
ATOM 1486 O O . ARG A 1 187 ? 8.061 20.555 5.282 1.00 67.31 187 ARG A O 1
ATOM 1493 N N . LYS A 1 188 ? 8.556 19.902 7.361 1.00 63.28 188 LYS A N 1
ATOM 1494 C CA . LYS A 1 188 ? 9.473 21.029 7.610 1.00 63.28 188 LYS A CA 1
ATOM 1495 C C . LYS A 1 188 ? 10.745 20.955 6.761 1.00 63.28 188 LYS A C 1
ATOM 1497 O O . LYS A 1 188 ? 11.284 21.996 6.410 1.00 63.28 188 LYS A O 1
ATOM 1502 N N . ALA A 1 189 ? 11.225 19.747 6.462 1.00 55.91 189 ALA A N 1
ATOM 1503 C CA . ALA A 1 189 ? 12.466 19.532 5.721 1.00 55.91 189 ALA A CA 1
ATOM 1504 C C . ALA A 1 189 ? 12.318 19.665 4.194 1.00 55.91 189 ALA A C 1
ATOM 1506 O O . ALA A 1 189 ? 13.302 19.967 3.528 1.00 55.91 189 ALA A O 1
ATOM 1507 N N . VAL A 1 190 ? 11.123 19.419 3.640 1.00 59.31 190 VAL A N 1
ATOM 1508 C CA . VAL A 1 190 ? 10.886 19.417 2.183 1.00 59.31 190 VAL A CA 1
ATOM 1509 C C . VAL A 1 190 ? 9.952 20.555 1.764 1.00 59.31 190 VAL A C 1
ATOM 1511 O O . VAL A 1 190 ? 10.347 21.429 1.001 1.00 59.31 190 VAL A O 1
ATOM 1514 N N . SER A 1 191 ? 8.701 20.536 2.232 1.00 59.84 191 SER A N 1
ATOM 1515 C CA . SER A 1 191 ? 7.678 21.573 2.018 1.00 59.84 191 SER A CA 1
ATOM 1516 C C . SER A 1 191 ? 6.414 21.242 2.822 1.00 59.84 191 SER A C 1
ATOM 1518 O O . SER A 1 191 ? 6.165 20.079 3.151 1.00 59.84 191 SER A O 1
ATOM 1520 N N . GLU A 1 192 ? 5.567 22.232 3.110 1.00 75.50 192 GLU A N 1
ATOM 1521 C CA . GLU A 1 192 ? 4.199 21.934 3.548 1.00 75.50 192 GLU A CA 1
ATOM 1522 C C . GLU A 1 192 ? 3.413 21.276 2.410 1.00 75.50 192 GLU A C 1
ATOM 1524 O O . GLU A 1 192 ? 3.540 21.681 1.257 1.00 75.50 192 GLU A O 1
ATOM 1529 N N . GLY A 1 193 ? 2.601 20.264 2.723 1.00 82.31 193 GLY A N 1
ATOM 1530 C CA . GLY A 1 193 ? 1.781 19.586 1.726 1.00 82.31 193 GLY A CA 1
ATOM 1531 C C . GLY A 1 193 ? 1.044 18.356 2.252 1.00 82.31 193 GLY A C 1
ATOM 1532 O O . GLY A 1 193 ? 1.194 17.999 3.426 1.00 82.31 193 GLY A O 1
ATOM 1533 N N . PRO A 1 194 ? 0.218 17.720 1.406 1.00 89.44 194 PRO A N 1
ATOM 1534 C CA . PRO A 1 194 ? -0.718 16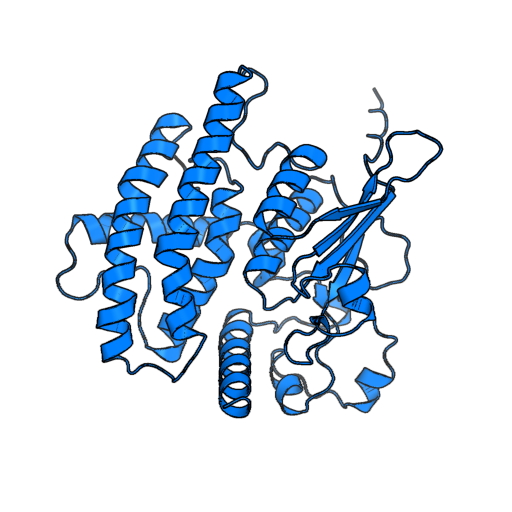.690 1.841 1.00 89.44 194 PRO A CA 1
ATOM 1535 C C . PRO A 1 194 ? -0.079 15.322 2.125 1.00 89.44 194 PRO A C 1
ATOM 1537 O O . PRO A 1 194 ? -0.634 14.545 2.901 1.00 89.44 194 PRO A O 1
ATOM 1540 N N . TYR A 1 195 ? 1.085 15.024 1.550 1.00 93.12 195 TYR A N 1
ATOM 1541 C CA . TYR A 1 195 ? 1.762 13.728 1.642 1.00 93.12 195 TYR A CA 1
ATOM 1542 C C . TYR A 1 195 ? 2.742 13.661 2.825 1.00 93.12 195 TYR A C 1
ATOM 1544 O O . TYR A 1 195 ? 2.867 14.610 3.614 1.00 93.12 195 TYR A O 1
ATOM 1552 N N . PHE A 1 196 ? 3.418 12.518 2.985 1.00 93.25 196 PHE A N 1
ATOM 1553 C CA . PHE A 1 196 ? 4.414 12.317 4.039 1.00 93.25 196 PHE A CA 1
ATOM 1554 C C . PHE A 1 196 ? 5.568 13.326 3.931 1.00 93.25 196 PHE A C 1
ATOM 1556 O O . PHE A 1 196 ? 5.871 14.029 4.895 1.00 93.25 196 PHE A O 1
ATOM 1563 N N . PHE A 1 197 ? 6.157 13.461 2.737 1.00 91.50 197 PHE A N 1
ATOM 1564 C CA . PHE A 1 197 ? 7.209 14.440 2.428 1.00 91.50 197 PHE A CA 1
ATOM 1565 C C . PHE A 1 197 ? 6.642 15.766 1.892 1.00 91.50 197 PHE A C 1
ATOM 1567 O O . PHE A 1 197 ? 7.197 16.372 0.975 1.00 91.50 197 PHE A O 1
ATOM 1574 N N . GLY A 1 198 ? 5.515 16.227 2.441 1.00 88.62 198 GLY A N 1
ATOM 1575 C CA . GLY A 1 198 ? 4.911 17.492 2.022 1.00 88.62 198 GLY A CA 1
ATOM 1576 C C . GLY A 1 198 ? 4.150 17.372 0.713 1.00 88.62 198 GLY A C 1
ATOM 1577 O O . GLY A 1 198 ? 3.218 16.581 0.610 1.00 88.62 198 GLY A O 1
ATOM 1578 N N . ASN A 1 199 ? 4.510 18.168 -0.292 1.00 88.75 199 ASN A N 1
ATOM 1579 C CA . ASN A 1 199 ? 3.856 18.120 -1.608 1.00 88.75 199 ASN A CA 1
ATOM 1580 C C . ASN A 1 199 ? 4.304 16.944 -2.483 1.00 88.75 199 ASN A C 1
ATOM 1582 O O . ASN A 1 199 ? 3.776 16.753 -3.576 1.00 88.75 199 ASN A O 1
ATOM 1586 N N . HIS A 1 200 ? 5.245 16.134 -2.002 1.00 91.50 200 HIS A N 1
ATOM 1587 C CA . HIS A 1 200 ? 5.824 15.037 -2.758 1.00 91.50 200 HIS A CA 1
ATOM 1588 C C . HIS A 1 200 ? 5.238 13.685 -2.323 1.00 91.50 200 HIS A C 1
ATOM 1590 O O . HIS A 1 200 ? 5.488 13.222 -1.208 1.00 91.50 200 HIS A O 1
ATOM 1596 N N . PHE A 1 201 ? 4.455 13.060 -3.206 1.00 95.06 201 PHE A N 1
ATOM 1597 C CA . PHE A 1 201 ? 3.981 11.686 -3.024 1.00 95.06 201 PHE A CA 1
ATOM 1598 C C . PHE A 1 201 ? 5.144 10.713 -3.198 1.00 95.06 201 PHE A C 1
ATOM 1600 O O . PHE A 1 201 ? 5.921 10.850 -4.137 1.00 95.06 201 PHE A O 1
ATOM 1607 N N . SER A 1 202 ? 5.269 9.740 -2.301 1.00 95.12 202 SER A N 1
ATOM 1608 C CA . SER A 1 202 ? 6.495 8.958 -2.171 1.00 95.12 202 SER A CA 1
ATOM 1609 C C . SER A 1 202 ? 6.265 7.482 -1.865 1.00 95.12 202 SER A C 1
ATOM 1611 O O . SER A 1 202 ? 5.158 7.045 -1.539 1.00 95.12 202 SER A O 1
ATOM 1613 N N . LEU A 1 203 ? 7.358 6.713 -1.853 1.00 96.50 203 LEU A N 1
ATOM 1614 C CA . LEU A 1 203 ? 7.377 5.329 -1.375 1.00 96.50 203 LEU A CA 1
ATOM 1615 C C . LEU A 1 203 ? 6.799 5.158 0.040 1.00 96.50 203 LEU A C 1
ATOM 1617 O O . LEU A 1 203 ? 6.271 4.090 0.347 1.00 96.50 203 LEU A O 1
ATOM 1621 N N . VAL A 1 204 ? 6.869 6.186 0.894 1.00 96.62 204 VAL A N 1
ATOM 1622 C CA . VAL A 1 204 ? 6.299 6.137 2.249 1.00 96.62 204 VAL A CA 1
ATOM 1623 C C . VAL A 1 204 ? 4.772 6.118 2.188 1.00 96.62 204 VAL A C 1
ATOM 1625 O O . VAL A 1 204 ? 4.136 5.290 2.838 1.00 96.62 204 VAL A O 1
ATOM 1628 N N . ASP A 1 205 ? 4.182 6.970 1.349 1.00 97.94 205 ASP A N 1
ATOM 1629 C CA . ASP A 1 205 ? 2.733 7.030 1.157 1.00 97.94 205 ASP A CA 1
ATOM 1630 C C . ASP A 1 205 ? 2.205 5.712 0.568 1.00 97.94 205 ASP A C 1
ATOM 1632 O O . ASP A 1 205 ? 1.231 5.142 1.071 1.00 97.94 205 ASP A O 1
ATOM 1636 N N . ILE A 1 206 ? 2.918 5.174 -0.431 1.00 98.38 206 ILE A N 1
ATOM 1637 C CA . ILE A 1 206 ? 2.634 3.870 -1.047 1.00 98.38 206 ILE A CA 1
ATOM 1638 C C . ILE A 1 206 ? 2.729 2.733 -0.023 1.00 98.38 206 ILE A C 1
ATOM 1640 O O . ILE A 1 206 ? 1.902 1.820 -0.032 1.00 98.38 206 ILE A O 1
ATOM 1644 N N . ALA A 1 207 ? 3.723 2.762 0.869 1.00 97.81 207 ALA A N 1
ATOM 1645 C CA . ALA A 1 207 ? 3.898 1.725 1.880 1.00 97.81 207 ALA A CA 1
ATOM 1646 C C . ALA A 1 207 ? 2.752 1.706 2.903 1.00 97.81 207 ALA A C 1
ATOM 1648 O O . ALA A 1 207 ? 2.355 0.625 3.353 1.00 97.81 207 ALA A O 1
ATOM 1649 N N . TYR A 1 208 ? 2.221 2.876 3.265 1.00 97.62 208 TYR A N 1
ATOM 1650 C CA . TYR A 1 208 ? 1.198 3.011 4.303 1.00 97.62 208 TYR A CA 1
ATOM 1651 C C . TYR A 1 208 ? -0.206 2.744 3.776 1.00 97.62 208 TYR A C 1
ATOM 1653 O O . TYR A 1 208 ? -0.969 2.002 4.402 1.00 97.62 208 TYR A O 1
ATOM 1661 N N . PHE A 1 209 ? -0.557 3.342 2.634 1.00 98.06 209 PHE A N 1
ATOM 1662 C CA . PHE A 1 209 ? -1.945 3.438 2.187 1.00 98.06 209 PHE A CA 1
ATOM 1663 C C . PHE A 1 209 ? -2.692 2.093 2.144 1.00 98.06 209 PHE A C 1
ATOM 1665 O O . PHE A 1 209 ? -3.765 2.013 2.751 1.00 98.06 209 PHE A O 1
ATOM 1672 N N . PRO A 1 210 ? -2.152 1.007 1.542 1.00 96.88 210 PRO A N 1
ATOM 1673 C CA . PRO A 1 210 ? -2.856 -0.273 1.469 1.00 96.88 210 PRO A CA 1
ATOM 1674 C C . PRO A 1 210 ? -3.257 -0.850 2.831 1.00 96.88 210 PRO A C 1
ATOM 1676 O O . PRO A 1 210 ? -4.255 -1.567 2.926 1.00 96.88 210 PRO A O 1
ATOM 1679 N N . PHE A 1 211 ? -2.489 -0.553 3.877 1.00 96.25 211 PHE A N 1
ATOM 1680 C CA . PHE A 1 211 ? -2.722 -1.049 5.228 1.00 96.25 211 PHE A CA 1
ATOM 1681 C C . PHE A 1 211 ? -3.682 -0.144 5.990 1.00 96.25 211 PHE A C 1
ATOM 1683 O O . PHE A 1 211 ? -4.628 -0.642 6.596 1.00 96.25 211 PHE A O 1
ATOM 1690 N N . VAL A 1 212 ? -3.491 1.176 5.894 1.00 96.94 212 VAL A N 1
ATOM 1691 C CA . VAL A 1 212 ? -4.381 2.163 6.522 1.00 96.94 212 VAL A CA 1
ATOM 1692 C C . VAL A 1 212 ? -5.800 2.036 5.979 1.00 96.94 212 VAL A C 1
ATOM 1694 O O . VAL A 1 212 ? -6.734 1.952 6.768 1.00 96.94 212 VAL A O 1
ATOM 1697 N N . THR A 1 213 ? -5.970 1.944 4.653 1.00 96.38 213 THR A N 1
ATOM 1698 C CA . THR A 1 213 ? -7.304 1.836 4.042 1.00 96.38 213 THR A CA 1
ATOM 1699 C C . THR A 1 213 ? -8.038 0.577 4.498 1.00 96.38 213 THR A C 1
ATOM 1701 O O . THR A 1 213 ? -9.198 0.644 4.883 1.00 96.38 213 THR A O 1
ATOM 1704 N N . ARG A 1 214 ? -7.356 -0.576 4.553 1.00 94.19 214 ARG A N 1
ATOM 1705 C CA . ARG A 1 214 ? -7.973 -1.830 5.010 1.00 94.19 214 ARG A CA 1
ATOM 1706 C C . ARG A 1 214 ? -8.312 -1.778 6.491 1.00 94.19 214 ARG A C 1
ATOM 1708 O O . ARG A 1 214 ? -9.370 -2.256 6.879 1.00 94.19 214 ARG A O 1
ATOM 1715 N N . LEU A 1 215 ? -7.435 -1.202 7.307 1.00 94.12 215 LEU A N 1
ATOM 1716 C CA . LEU A 1 215 ? -7.693 -1.055 8.730 1.00 94.12 215 LEU A CA 1
ATOM 1717 C C . LEU A 1 215 ? -8.903 -0.158 8.996 1.00 94.12 215 LEU A C 1
ATOM 1719 O O . LEU A 1 215 ? -9.774 -0.537 9.770 1.00 94.12 215 LEU A O 1
ATOM 1723 N N . GLU A 1 216 ? -8.973 0.992 8.329 1.00 95.69 216 GLU A N 1
ATOM 1724 C CA . GLU A 1 216 ? -10.098 1.923 8.417 1.00 95.69 216 GLU A CA 1
ATOM 1725 C C . GLU A 1 216 ? -11.411 1.260 7.988 1.00 95.69 216 GLU A C 1
ATOM 1727 O O . GLU A 1 216 ? -12.366 1.253 8.762 1.00 95.69 216 GLU A O 1
ATOM 1732 N N . ILE A 1 217 ? -11.429 0.610 6.817 1.00 94.69 217 ILE A N 1
ATOM 1733 C CA . ILE A 1 217 ? -12.602 -0.107 6.301 1.00 94.69 217 ILE A CA 1
ATOM 1734 C C . ILE A 1 217 ? -13.058 -1.182 7.295 1.00 94.69 217 ILE A C 1
ATOM 1736 O O . ILE A 1 217 ? -14.240 -1.254 7.624 1.00 94.69 217 ILE A O 1
ATOM 1740 N N . ILE A 1 218 ? -12.145 -2.010 7.812 1.00 92.81 218 ILE A N 1
ATOM 1741 C CA . ILE A 1 218 ? -12.506 -3.076 8.756 1.00 92.81 218 ILE A CA 1
ATOM 1742 C C . ILE A 1 218 ? -13.023 -2.505 10.080 1.00 92.81 218 ILE A C 1
ATOM 1744 O O . ILE A 1 218 ? -14.044 -2.980 10.577 1.00 92.81 218 ILE A O 1
ATOM 1748 N N . LEU A 1 219 ? -12.373 -1.483 10.642 1.00 94.06 219 LEU A N 1
ATOM 1749 C CA . LEU A 1 219 ? -12.839 -0.826 11.866 1.00 94.06 219 LEU A CA 1
ATOM 1750 C C . LEU A 1 219 ? -14.247 -0.247 11.691 1.00 94.06 219 LEU A C 1
ATOM 1752 O O . LEU A 1 219 ? -15.118 -0.497 12.528 1.00 94.06 219 LEU A O 1
ATOM 1756 N N . ARG A 1 220 ? -14.501 0.444 10.577 1.00 95.31 220 ARG A N 1
ATOM 1757 C CA . ARG A 1 220 ? -15.790 1.087 10.314 1.00 95.31 220 ARG A CA 1
ATOM 1758 C C . ARG A 1 220 ? -16.896 0.074 10.045 1.00 95.31 220 ARG A C 1
ATOM 1760 O O . ARG A 1 220 ? -17.936 0.130 10.693 1.00 95.31 220 ARG A O 1
ATOM 1767 N N . HIS A 1 221 ? -16.673 -0.868 9.129 1.00 92.69 221 HIS A N 1
ATOM 1768 C CA . HIS A 1 221 ? -17.713 -1.806 8.689 1.00 92.69 221 HIS A CA 1
ATOM 1769 C C . HIS A 1 221 ? -17.993 -2.930 9.688 1.00 92.69 221 HIS A C 1
ATOM 1771 O O . HIS A 1 221 ? -19.132 -3.379 9.773 1.00 92.69 221 HIS A O 1
ATOM 1777 N N . LYS A 1 222 ? -16.990 -3.396 10.446 1.00 90.94 222 LYS A N 1
ATOM 1778 C CA . LYS A 1 222 ? -17.176 -4.512 11.395 1.00 90.94 222 LYS A CA 1
ATOM 1779 C C . LYS A 1 222 ? -17.378 -4.083 12.839 1.00 90.94 222 LYS A C 1
ATOM 1781 O O . LYS A 1 222 ? -18.033 -4.797 13.591 1.00 90.94 222 LYS A O 1
ATOM 1786 N N . TYR A 1 223 ? -16.807 -2.947 13.234 1.00 93.44 223 TYR A N 1
ATOM 1787 C CA . TYR A 1 223 ? -16.780 -2.525 14.635 1.00 93.44 223 TYR A CA 1
ATOM 1788 C C . TYR A 1 223 ? -17.454 -1.171 14.877 1.00 93.44 223 TYR A C 1
ATOM 1790 O O . TYR A 1 223 ? -17.601 -0.781 16.032 1.00 93.44 223 TYR A O 1
ATOM 1798 N N . GLY A 1 224 ? -17.873 -0.458 13.824 1.00 95.06 224 GLY A N 1
ATOM 1799 C CA . GLY A 1 224 ? -18.441 0.886 13.950 1.00 95.06 224 GLY A CA 1
ATOM 1800 C C . GLY A 1 224 ? -17.445 1.905 14.513 1.00 95.06 224 GLY A C 1
ATOM 1801 O O . GLY A 1 224 ? -17.855 2.871 15.148 1.00 95.06 224 GLY A O 1
ATOM 1802 N N . LEU A 1 225 ? -16.142 1.667 14.336 1.00 95.56 225 LEU A N 1
ATOM 1803 C CA . LEU A 1 225 ? -15.062 2.516 14.838 1.00 95.56 225 LEU A CA 1
ATOM 1804 C C . LEU A 1 225 ? -14.404 3.271 13.682 1.00 95.56 225 LEU A C 1
ATOM 1806 O O . LEU A 1 225 ? -14.137 2.691 12.633 1.00 95.56 225 LEU A O 1
ATOM 1810 N N . ASN A 1 226 ? -14.081 4.545 13.892 1.00 95.12 226 ASN A N 1
ATOM 1811 C CA . ASN A 1 226 ? -13.337 5.349 12.929 1.00 95.12 226 ASN A CA 1
ATOM 1812 C C . ASN A 1 226 ? -11.859 5.420 13.344 1.00 95.12 226 ASN A C 1
ATOM 1814 O O . ASN A 1 226 ? -11.539 5.857 14.449 1.00 95.12 226 ASN A O 1
ATOM 1818 N N . LEU A 1 227 ? -10.951 5.002 12.455 1.00 95.56 227 LEU A N 1
ATOM 1819 C CA . LEU A 1 227 ? -9.502 5.038 12.699 1.00 95.56 227 LEU A CA 1
ATOM 1820 C C . LEU A 1 227 ? -8.988 6.456 12.999 1.00 95.56 227 LEU A C 1
ATOM 1822 O O . LEU A 1 227 ? -7.992 6.621 13.704 1.00 95.56 227 LEU A O 1
ATOM 1826 N N . PHE A 1 228 ? -9.648 7.469 12.444 1.00 95.81 228 PHE A N 1
ATOM 1827 C CA . PHE A 1 228 ? -9.213 8.860 12.486 1.00 95.81 228 PHE A CA 1
ATOM 1828 C C . PHE A 1 228 ? -9.883 9.691 13.582 1.00 95.81 228 PHE A C 1
ATOM 1830 O O . PHE A 1 228 ? -9.586 10.878 13.709 1.00 95.81 228 PHE A O 1
ATOM 1837 N N . GLU A 1 229 ? -10.778 9.099 14.371 1.00 95.25 229 GLU A N 1
ATOM 1838 C CA . GLU A 1 229 ? -11.430 9.793 15.478 1.00 95.25 229 GLU A CA 1
ATOM 1839 C C . GLU A 1 229 ? -10.758 9.439 16.808 1.00 95.25 229 GLU A C 1
ATOM 1841 O O . GLU A 1 229 ? -10.449 8.268 17.044 1.00 95.25 229 GLU A O 1
ATOM 1846 N N . PRO A 1 230 ? -10.529 10.422 17.699 1.00 94.50 230 PRO A N 1
ATOM 1847 C CA . PRO A 1 230 ? -10.013 10.152 19.035 1.00 94.50 230 PRO A CA 1
ATOM 1848 C C . PRO A 1 230 ? -10.945 9.204 19.793 1.00 94.50 230 PRO A C 1
ATOM 1850 O O . PRO A 1 230 ? -12.164 9.343 19.735 1.00 94.50 230 PRO A O 1
ATOM 1853 N N . PHE A 1 231 ? -10.373 8.253 20.530 1.00 90.38 231 PHE A N 1
ATOM 1854 C CA . PHE A 1 231 ? -11.139 7.296 21.322 1.00 90.38 231 PHE A CA 1
ATOM 1855 C C . PHE A 1 231 ? -10.838 7.459 22.815 1.00 90.38 231 PHE A C 1
ATOM 1857 O O . PHE A 1 231 ? -9.697 7.695 23.211 1.00 90.38 231 PHE A O 1
ATOM 1864 N N . GLY A 1 232 ? -11.861 7.309 23.661 1.00 88.50 232 GLY A N 1
ATOM 1865 C CA . GLY A 1 232 ? -11.715 7.404 25.114 1.00 88.50 232 GLY A CA 1
ATOM 1866 C C . GLY A 1 232 ? -11.132 8.749 25.563 1.00 88.50 232 GLY A C 1
ATOM 1867 O O . GLY A 1 232 ? -11.562 9.803 25.107 1.00 88.50 232 GLY A O 1
ATOM 1868 N N . ASN A 1 233 ? -10.132 8.707 26.447 1.00 88.62 233 ASN A N 1
ATOM 1869 C CA . ASN A 1 233 ? -9.483 9.895 27.019 1.00 88.62 233 ASN A CA 1
ATOM 1870 C C . ASN A 1 233 ? -8.274 10.369 26.190 1.00 88.62 233 ASN A C 1
ATOM 1872 O O . ASN A 1 233 ? -7.268 10.809 26.751 1.00 88.62 233 ASN A O 1
ATOM 1876 N N . ALA A 1 234 ? -8.337 10.228 24.863 1.00 93.19 234 ALA A N 1
ATOM 1877 C CA . ALA A 1 234 ? -7.280 10.674 23.964 1.00 93.19 234 ALA A CA 1
ATOM 1878 C C . ALA A 1 234 ? -6.957 12.164 24.175 1.00 93.19 234 ALA A C 1
ATOM 1880 O O . ALA A 1 234 ? -7.839 13.013 24.302 1.00 93.19 234 ALA A O 1
ATOM 1881 N N . SER A 1 235 ? -5.664 12.485 24.209 1.00 95.25 235 SER A N 1
ATOM 1882 C CA . SER A 1 235 ? -5.192 13.857 24.410 1.00 95.25 235 SER A CA 1
ATOM 1883 C C . SER A 1 235 ? -5.523 14.769 23.219 1.00 95.25 235 SER A C 1
ATOM 1885 O O . SER A 1 235 ? -5.665 14.296 22.090 1.00 95.25 235 SER A O 1
ATOM 1887 N N . GLN A 1 236 ? -5.522 16.092 23.427 1.00 94.50 236 GLN A N 1
ATOM 1888 C CA . GLN A 1 236 ? -5.635 17.058 22.320 1.00 94.50 236 GLN A CA 1
ATOM 1889 C C . GLN A 1 236 ? -4.554 16.832 21.252 1.00 94.50 236 GLN A C 1
ATOM 1891 O O . GLN A 1 236 ? -4.821 16.886 20.057 1.00 94.50 236 GLN A O 1
ATOM 1896 N N . GLN A 1 237 ? -3.342 16.488 21.686 1.00 93.69 237 GLN A N 1
ATOM 1897 C CA . GLN A 1 237 ? -2.237 16.143 20.799 1.00 93.69 237 GLN A CA 1
ATOM 1898 C C . GLN A 1 237 ? -2.558 14.939 19.899 1.00 93.69 237 GLN A C 1
ATOM 1900 O O . GLN A 1 237 ? -2.183 14.933 18.726 1.00 93.69 237 GLN A O 1
ATOM 1905 N N . THR A 1 238 ? -3.216 13.916 20.446 1.00 95.44 238 THR A N 1
ATOM 1906 C CA . THR A 1 238 ? -3.683 12.754 19.681 1.00 95.44 238 THR A CA 1
ATOM 1907 C C . THR A 1 238 ? -4.736 13.185 18.670 1.00 95.44 238 THR A C 1
ATOM 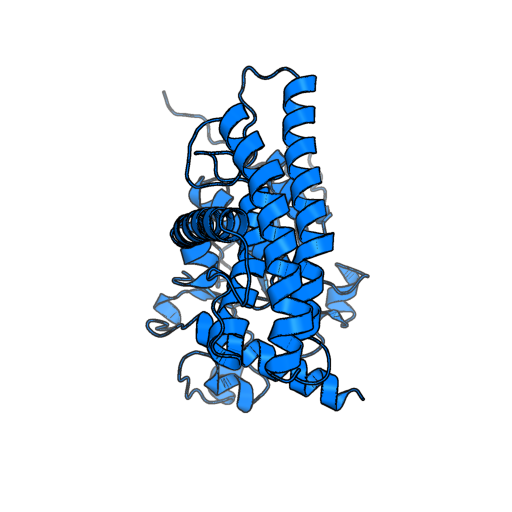1909 O O . THR A 1 238 ? -4.641 12.824 17.501 1.00 95.44 238 THR A O 1
ATOM 1912 N N . ALA A 1 239 ? -5.696 14.012 19.088 1.00 95.56 239 ALA A N 1
ATOM 1913 C CA . ALA A 1 239 ? -6.741 14.513 18.203 1.00 95.56 239 ALA A CA 1
ATOM 1914 C C . ALA A 1 239 ? -6.183 15.316 17.017 1.00 95.56 239 ALA A C 1
ATOM 1916 O O . ALA A 1 239 ? -6.560 15.066 15.870 1.00 95.56 239 ALA A O 1
ATOM 1917 N N . ASP A 1 240 ? -5.224 16.208 17.265 1.00 93.12 240 ASP A N 1
ATOM 1918 C CA . ASP A 1 240 ? -4.568 16.990 16.214 1.00 93.12 240 ASP A CA 1
ATOM 1919 C C . ASP A 1 240 ? -3.786 16.090 15.245 1.00 93.12 240 ASP A C 1
ATOM 1921 O O . ASP A 1 240 ? -3.837 16.275 14.025 1.00 93.12 240 ASP A O 1
ATOM 1925 N N . ALA A 1 241 ? -3.088 15.079 15.774 1.00 93.75 241 ALA A N 1
ATOM 1926 C CA . ALA A 1 241 ? -2.348 14.123 14.962 1.00 93.75 241 ALA A CA 1
ATOM 1927 C C . ALA A 1 241 ? -3.273 13.286 14.067 1.00 93.75 241 ALA A C 1
ATOM 1929 O O . ALA A 1 241 ? -2.995 13.131 12.877 1.00 93.75 241 ALA A O 1
ATOM 1930 N N . LEU A 1 242 ? -4.387 12.786 14.608 1.00 95.12 242 LEU A N 1
ATOM 1931 C CA . LEU A 1 242 ? -5.368 12.016 13.844 1.00 95.12 242 LEU A CA 1
ATOM 1932 C C . LEU A 1 242 ? -6.044 12.864 12.764 1.00 95.12 242 LEU A C 1
ATOM 1934 O O . LEU A 1 242 ? -6.223 12.383 11.648 1.00 95.12 242 LEU A O 1
ATOM 1938 N N . LYS A 1 243 ? -6.322 14.146 13.033 1.00 94.19 243 LYS A N 1
ATOM 1939 C CA . LYS A 1 243 ? -6.833 15.084 12.023 1.00 94.19 243 LYS A CA 1
ATOM 1940 C C . LYS A 1 243 ? -5.854 15.263 10.860 1.00 94.19 243 LYS A C 1
ATOM 1942 O O . LYS A 1 243 ? -6.259 15.216 9.699 1.00 94.19 243 LYS A O 1
ATOM 1947 N N . LEU A 1 244 ? -4.563 15.438 11.150 1.00 92.19 244 LEU A N 1
ATOM 1948 C CA . LEU A 1 244 ? -3.527 15.529 10.114 1.00 92.19 244 LEU A CA 1
ATOM 1949 C C . LEU A 1 244 ? -3.387 14.221 9.325 1.00 92.19 244 LEU A C 1
ATOM 1951 O O . LEU A 1 244 ? -3.217 14.257 8.106 1.00 92.19 244 LEU A O 1
ATOM 1955 N N . PHE A 1 245 ? -3.475 13.077 10.004 1.00 95.56 245 PHE A N 1
ATOM 1956 C CA . PHE A 1 245 ? -3.391 11.765 9.367 1.00 95.56 245 PHE A CA 1
ATOM 1957 C C . PHE A 1 245 ? -4.621 11.453 8.504 1.00 95.56 245 PHE A C 1
ATOM 1959 O O . PHE A 1 245 ? -4.479 10.904 7.417 1.00 95.56 245 PHE A O 1
ATOM 1966 N N . SER A 1 246 ? -5.813 11.875 8.930 1.00 96.00 246 SER A N 1
ATOM 1967 C CA . SER A 1 246 ? -7.042 11.822 8.132 1.00 96.00 246 SER A CA 1
ATOM 1968 C C . SER A 1 246 ? -6.917 12.657 6.860 1.00 96.00 246 SER A C 1
ATOM 1970 O O . SER A 1 246 ? -7.177 12.163 5.767 1.00 96.00 246 SER A O 1
ATOM 1972 N N . ALA A 1 247 ? -6.419 13.893 6.975 1.00 94.38 247 ALA A N 1
ATOM 1973 C CA . ALA A 1 247 ? -6.171 14.738 5.812 1.00 94.38 247 ALA A CA 1
ATOM 1974 C C . ALA A 1 247 ? -5.164 14.093 4.845 1.00 94.38 247 ALA A C 1
ATOM 1976 O O . ALA A 1 247 ? -5.384 14.108 3.636 1.00 94.38 247 ALA A O 1
ATOM 1977 N N . TRP A 1 248 ? -4.085 13.491 5.358 1.00 96.12 248 TRP A N 1
ATOM 1978 C CA . TRP A 1 248 ? -3.164 12.699 4.538 1.00 96.12 248 TRP A CA 1
ATOM 1979 C C . TRP A 1 248 ? -3.881 11.545 3.827 1.00 96.12 248 TRP A C 1
ATOM 1981 O O . TRP A 1 248 ? -3.731 11.400 2.616 1.00 96.12 248 TRP A O 1
ATOM 1991 N N . TYR A 1 249 ? -4.687 10.764 4.552 1.00 97.56 249 TYR A N 1
ATOM 1992 C CA . TYR A 1 249 ? -5.404 9.619 3.997 1.00 97.56 249 TYR A CA 1
ATOM 1993 C C . TYR A 1 249 ? -6.325 10.027 2.849 1.00 97.56 249 TYR A C 1
ATOM 1995 O O . TYR A 1 249 ? -6.258 9.414 1.788 1.00 97.56 249 TYR A O 1
ATOM 2003 N N . GLU A 1 250 ? -7.123 11.083 3.018 1.00 97.44 250 GLU A N 1
ATOM 2004 C CA . GLU A 1 250 ? -8.033 11.559 1.971 1.00 97.44 250 GLU A CA 1
ATOM 2005 C C . GLU A 1 250 ? -7.279 12.066 0.734 1.00 97.44 250 GLU A C 1
ATOM 2007 O O . GLU A 1 250 ? -7.657 11.759 -0.397 1.00 97.44 250 GLU A O 1
ATOM 2012 N N . ASN A 1 251 ? -6.159 12.770 0.924 1.00 96.44 251 ASN A N 1
ATOM 2013 C CA . ASN A 1 251 ? -5.338 13.227 -0.199 1.00 96.44 251 ASN A CA 1
ATOM 2014 C C . ASN A 1 251 ? -4.663 12.067 -0.941 1.00 96.44 251 ASN A C 1
ATOM 2016 O O . ASN A 1 251 ? -4.643 12.053 -2.171 1.00 96.44 251 ASN A O 1
ATOM 2020 N N . VAL A 1 252 ? -4.130 11.076 -0.219 1.00 97.94 252 VAL A N 1
ATOM 2021 C CA . VAL A 1 252 ? -3.567 9.876 -0.850 1.00 97.94 252 VAL A CA 1
ATOM 2022 C C . VAL A 1 252 ? -4.665 9.084 -1.553 1.00 97.94 252 VAL A C 1
ATOM 2024 O O . VAL A 1 252 ? -4.489 8.712 -2.708 1.00 97.94 252 VAL A O 1
ATOM 2027 N N . LYS A 1 253 ? -5.826 8.892 -0.917 1.00 97.44 253 LYS A N 1
ATOM 2028 C CA . LYS A 1 253 ? -6.988 8.210 -1.501 1.00 97.44 253 LYS A CA 1
ATOM 2029 C C . LYS A 1 253 ? -7.428 8.853 -2.816 1.00 97.44 253 LYS A C 1
ATOM 2031 O O . LYS A 1 253 ? -7.781 8.132 -3.745 1.00 97.44 253 LYS A O 1
ATOM 2036 N N . ALA A 1 254 ? -7.388 10.181 -2.913 1.00 97.25 254 ALA A N 1
ATOM 2037 C CA . ALA A 1 254 ? -7.757 10.924 -4.116 1.00 97.25 254 ALA A CA 1
ATOM 2038 C C . ALA A 1 254 ? -6.745 10.797 -5.270 1.00 97.25 254 ALA A C 1
ATOM 2040 O O . ALA A 1 254 ? -7.084 11.116 -6.412 1.00 97.25 254 ALA A O 1
ATOM 2041 N N . ARG A 1 255 ? -5.517 10.332 -5.006 1.00 97.31 255 ARG A N 1
ATOM 2042 C CA . ARG A 1 255 ? -4.477 10.199 -6.027 1.00 97.31 255 ARG A CA 1
ATOM 2043 C C . ARG A 1 255 ? -4.884 9.199 -7.105 1.00 97.31 255 ARG A C 1
ATOM 2045 O O . ARG A 1 255 ? -5.418 8.130 -6.820 1.00 97.31 255 ARG A O 1
ATOM 2052 N N . GLU A 1 256 ? -4.581 9.525 -8.357 1.00 96.94 256 GLU A N 1
ATOM 2053 C CA . GLU A 1 256 ? -5.012 8.729 -9.505 1.00 96.94 256 GLU A CA 1
ATOM 2054 C C . GLU A 1 256 ? -4.509 7.280 -9.469 1.00 96.94 256 GLU A C 1
ATOM 2056 O O . GLU A 1 256 ? -5.273 6.365 -9.772 1.00 96.94 256 GLU A O 1
ATOM 2061 N N . SER A 1 257 ? -3.270 7.040 -9.035 1.00 96.62 257 SER A N 1
ATOM 2062 C CA . SER A 1 257 ? -2.739 5.680 -8.887 1.00 96.62 257 SER A CA 1
ATOM 2063 C C . SER A 1 257 ? -3.500 4.851 -7.854 1.00 96.62 257 SER A C 1
ATOM 2065 O O . SER A 1 257 ? -3.736 3.667 -8.082 1.00 96.62 257 SER A O 1
ATOM 2067 N N . ILE A 1 258 ? -3.956 5.479 -6.767 1.00 97.25 258 ILE A N 1
ATOM 2068 C CA . ILE A 1 258 ? -4.786 4.851 -5.735 1.00 97.25 258 ILE A CA 1
ATOM 2069 C C . ILE A 1 258 ? -6.202 4.582 -6.245 1.00 97.25 258 ILE A C 1
ATOM 2071 O O . ILE A 1 258 ? -6.778 3.521 -5.994 1.00 97.25 258 ILE A O 1
ATOM 2075 N N . GLN A 1 259 ? -6.772 5.527 -6.993 1.00 95.19 259 GLN A N 1
ATOM 2076 C CA . GLN A 1 259 ? -8.059 5.320 -7.648 1.00 95.19 259 GLN A CA 1
ATOM 2077 C C . GLN A 1 259 ? -7.970 4.124 -8.603 1.00 95.19 259 GLN A C 1
ATOM 2079 O O . GLN A 1 259 ? -8.746 3.184 -8.464 1.00 95.19 259 GLN A O 1
ATOM 2084 N N . ARG A 1 260 ? -6.972 4.090 -9.490 1.00 92.19 260 ARG A N 1
ATOM 2085 C CA . ARG A 1 260 ? -6.783 3.014 -10.476 1.00 92.19 260 ARG A CA 1
ATOM 2086 C C . ARG A 1 260 ? -6.369 1.668 -9.870 1.00 92.19 260 ARG A C 1
ATOM 2088 O O . ARG A 1 260 ? -6.571 0.644 -10.512 1.00 92.19 260 ARG A O 1
ATOM 2095 N N . SER A 1 261 ? -5.808 1.637 -8.662 1.00 92.44 261 SER A N 1
ATOM 2096 C CA . SER A 1 261 ? -5.465 0.384 -7.975 1.00 92.44 261 SER A CA 1
ATOM 2097 C C . SER A 1 261 ? -6.600 -0.177 -7.113 1.00 92.44 261 SER A C 1
ATOM 2099 O O . SER A 1 261 ? -6.528 -1.337 -6.710 1.00 92.44 261 SER A O 1
ATOM 2101 N N . SER A 1 262 ? -7.608 0.644 -6.786 1.00 89.94 262 SER A N 1
ATOM 2102 C CA . SER A 1 262 ? -8.622 0.319 -5.773 1.00 89.94 262 SER A CA 1
ATOM 2103 C C . SER A 1 262 ? -10.032 0.733 -6.179 1.00 89.94 262 SER A C 1
ATOM 2105 O O . SER A 1 262 ? -10.871 -0.120 -6.412 1.00 89.94 262 SER A O 1
ATOM 2107 N N . PHE A 1 263 ? -10.333 2.032 -6.230 1.00 88.00 263 PHE A N 1
ATOM 2108 C CA . PHE A 1 263 ? -11.719 2.528 -6.241 1.00 88.00 263 PHE A CA 1
ATOM 2109 C C . PHE A 1 263 ? -12.319 2.696 -7.639 1.00 88.00 263 PHE A C 1
ATOM 2111 O O . PHE A 1 263 ? -13.535 2.720 -7.789 1.00 88.00 263 PHE A O 1
ATOM 2118 N N . LYS A 1 264 ? -11.467 2.856 -8.651 1.00 87.44 264 LYS A N 1
ATOM 2119 C CA . LYS A 1 264 ? -11.807 3.037 -10.067 1.00 87.44 264 LYS A CA 1
ATOM 2120 C C . LYS A 1 264 ? -10.806 2.265 -10.934 1.00 87.44 264 LYS A C 1
ATOM 2122 O O . LYS A 1 264 ? -10.056 2.883 -11.695 1.00 87.44 264 LYS A O 1
ATOM 2127 N N . PRO A 1 265 ? -10.697 0.939 -10.753 1.00 84.50 265 PRO A N 1
ATOM 2128 C CA . PRO A 1 265 ? -9.701 0.169 -11.469 1.00 84.50 265 PRO A CA 1
ATOM 2129 C C . PRO A 1 265 ? -10.053 0.092 -12.958 1.00 84.50 265 PRO A C 1
ATOM 2131 O O . PRO A 1 265 ? -11.192 -0.184 -13.321 1.00 84.50 265 PRO A O 1
ATOM 2134 N N . LEU A 1 266 ? -9.061 0.333 -13.820 1.00 78.75 266 LEU A N 1
ATOM 2135 C CA . LEU A 1 266 ? -9.223 0.247 -15.282 1.00 78.75 266 LEU A CA 1
ATOM 2136 C C . LEU A 1 266 ? -9.241 -1.199 -15.793 1.00 78.75 266 LEU A C 1
ATOM 2138 O O . LEU A 1 266 ? -9.563 -1.452 -16.952 1.00 78.75 266 LEU A O 1
ATOM 2142 N N . PHE A 1 267 ? -8.867 -2.141 -14.934 1.00 77.69 267 PHE A N 1
ATOM 2143 C CA . PHE A 1 267 ? -8.889 -3.567 -15.195 1.00 77.69 267 PHE A CA 1
ATOM 2144 C C . PHE A 1 267 ? -9.221 -4.315 -13.906 1.00 77.69 267 PHE A C 1
ATOM 2146 O O . PHE A 1 267 ? -8.932 -3.841 -12.808 1.00 77.69 267 PHE A O 1
ATOM 2153 N N . VAL A 1 268 ? -9.772 -5.513 -14.037 1.00 71.94 268 VAL A N 1
ATOM 2154 C CA . VAL A 1 268 ? -10.029 -6.423 -12.922 1.00 71.94 268 VAL A CA 1
ATOM 2155 C C . VAL A 1 268 ? -9.386 -7.775 -13.250 1.00 71.94 268 VAL A C 1
ATOM 2157 O O . VAL A 1 268 ? -9.537 -8.254 -14.373 1.00 71.94 268 VAL A O 1
ATOM 2160 N N . PRO A 1 269 ? -8.629 -8.404 -12.334 1.00 68.81 269 PRO A N 1
ATOM 2161 C CA . PRO A 1 269 ? -8.055 -9.724 -12.586 1.00 68.81 269 PRO A CA 1
ATOM 2162 C C . PRO A 1 269 ? -9.134 -10.801 -12.736 1.00 68.81 269 PRO A C 1
ATOM 2164 O O . PRO A 1 269 ? -10.074 -10.856 -11.942 1.00 68.81 269 PRO A O 1
ATOM 2167 N N . VAL A 1 270 ? -8.990 -11.687 -13.730 1.00 57.84 270 VAL A N 1
ATOM 2168 C CA . VAL A 1 270 ? -9.922 -12.812 -13.942 1.00 57.84 270 VAL A CA 1
ATOM 2169 C C . VAL A 1 270 ? -9.387 -14.061 -13.270 1.00 57.84 270 VAL A C 1
ATOM 2171 O O . VAL A 1 270 ? -8.852 -14.976 -13.885 1.00 57.84 270 VAL A O 1
ATOM 2174 N N . THR A 1 271 ? -9.541 -14.108 -11.961 1.00 52.56 271 THR A N 1
ATOM 2175 C CA . THR A 1 271 ? -9.238 -15.298 -11.146 1.00 52.56 271 THR A CA 1
ATOM 2176 C C . THR A 1 271 ? -10.331 -15.601 -10.142 1.00 52.56 271 THR A C 1
ATOM 2178 O O . THR A 1 271 ? -10.193 -16.471 -9.287 1.00 52.56 271 THR A O 1
ATOM 2181 N N . PHE A 1 272 ? -11.486 -14.955 -10.277 1.00 48.72 272 PHE A N 1
ATOM 2182 C CA . PHE A 1 272 ? -12.623 -15.108 -9.373 1.00 48.72 272 PHE A CA 1
ATOM 2183 C C . PHE A 1 272 ? -13.363 -16.456 -9.481 1.00 48.72 272 PHE A C 1
ATOM 2185 O O . PHE A 1 272 ? -14.520 -16.565 -9.078 1.00 48.72 272 PHE A O 1
ATOM 2192 N N . THR A 1 273 ? -12.741 -17.514 -10.007 1.00 45.59 273 THR A N 1
ATOM 2193 C CA . THR A 1 273 ? -13.476 -18.664 -10.546 1.00 45.59 273 THR A CA 1
ATOM 2194 C C . THR A 1 273 ? -12.944 -19.999 -10.045 1.00 45.59 273 THR A C 1
ATOM 2196 O O . THR A 1 273 ? -12.262 -20.736 -10.755 1.00 45.59 273 THR A O 1
ATOM 2199 N N . SER A 1 274 ? -13.343 -20.356 -8.827 1.00 41.38 274 SER A N 1
ATOM 2200 C CA . SER A 1 274 ? -13.508 -21.773 -8.461 1.00 41.38 274 SER A CA 1
ATOM 2201 C C . SER A 1 274 ? -14.518 -22.036 -7.339 1.00 41.38 274 SER A C 1
ATOM 2203 O O . SER A 1 274 ? -14.819 -23.197 -7.086 1.00 41.38 274 SER A O 1
ATOM 2205 N N . ASN A 1 275 ? -15.094 -21.009 -6.697 1.00 42.47 275 ASN A N 1
ATOM 2206 C CA . ASN A 1 275 ? -16.035 -21.214 -5.594 1.00 42.47 275 ASN A CA 1
ATOM 2207 C C . ASN A 1 275 ? -17.308 -20.373 -5.764 1.00 42.47 275 ASN A C 1
ATOM 2209 O O . ASN A 1 275 ? -17.225 -19.162 -5.964 1.00 42.47 275 ASN A O 1
ATOM 2213 N N . GLU A 1 276 ? -18.484 -21.002 -5.654 1.00 41.53 276 GLU A N 1
ATOM 2214 C CA . GLU A 1 276 ? -19.800 -20.347 -5.788 1.00 41.53 276 GLU A CA 1
ATOM 2215 C C . GLU A 1 276 ? -19.969 -19.150 -4.841 1.00 41.53 276 GLU A C 1
ATOM 2217 O O . GLU A 1 276 ? -20.500 -18.118 -5.239 1.00 41.53 276 GLU A O 1
ATOM 2222 N N . LEU A 1 277 ? -19.414 -19.237 -3.627 1.00 43.09 277 LEU A N 1
ATOM 2223 C CA . LEU A 1 277 ? -19.421 -18.154 -2.635 1.00 43.09 277 LEU A CA 1
ATOM 2224 C C . LEU A 1 277 ? -18.623 -16.913 -3.074 1.00 43.09 277 LEU A C 1
ATOM 2226 O O . LEU A 1 277 ? -18.915 -15.812 -2.618 1.00 43.09 277 LEU A O 1
ATOM 2230 N N . LYS A 1 278 ? -17.625 -17.070 -3.958 1.00 48.56 278 LYS A N 1
ATOM 2231 C CA . LYS A 1 278 ? -16.802 -15.959 -4.462 1.00 48.56 278 LYS A CA 1
ATOM 2232 C C . LYS A 1 278 ? -17.422 -15.258 -5.680 1.00 48.56 278 LYS A C 1
ATOM 2234 O O . LYS A 1 278 ? -17.032 -14.126 -5.961 1.00 48.56 278 LYS A O 1
ATOM 2239 N N . LYS A 1 279 ? -18.414 -15.861 -6.346 1.00 46.41 279 LYS A N 1
ATOM 2240 C CA . LYS A 1 279 ? -19.145 -15.241 -7.468 1.00 46.41 279 LYS A CA 1
ATOM 2241 C C . LYS A 1 279 ? -19.947 -14.014 -7.042 1.00 46.41 279 LYS A C 1
ATOM 2243 O O . LYS A 1 279 ? -20.010 -13.039 -7.773 1.00 46.41 279 LYS A O 1
ATOM 2248 N N . GLN A 1 280 ? -20.482 -14.027 -5.823 1.00 41.94 280 GLN A N 1
ATOM 2249 C CA . GLN A 1 280 ? -21.260 -12.912 -5.275 1.00 41.94 280 GLN A CA 1
ATOM 2250 C C . GLN A 1 280 ? -20.388 -11.706 -4.859 1.00 41.94 280 GLN A C 1
ATOM 2252 O O . GLN A 1 280 ? -20.907 -10.608 -4.683 1.00 41.94 280 GLN A O 1
ATOM 2257 N N . SER A 1 281 ? -19.063 -11.890 -4.731 1.00 43.03 281 SER A N 1
ATOM 2258 C CA . SER A 1 281 ? -18.108 -10.897 -4.197 1.00 43.03 281 SER A CA 1
ATOM 2259 C C . SER A 1 281 ? -17.882 -9.685 -5.083 1.00 43.03 281 SER A C 1
ATOM 2261 O O . SER A 1 281 ? -17.582 -8.600 -4.587 1.00 43.03 281 SER A O 1
ATOM 2263 N N . VAL A 1 282 ? -17.944 -9.886 -6.398 1.00 45.50 282 VAL A N 1
ATOM 2264 C CA . VAL A 1 282 ? -17.684 -8.829 -7.369 1.00 45.50 282 VAL A CA 1
ATOM 2265 C C . VAL A 1 282 ? -19.032 -8.192 -7.668 1.00 45.50 282 VAL A C 1
ATOM 2267 O O . VAL A 1 282 ? -19.745 -8.577 -8.586 1.00 45.50 282 VAL A O 1
ATOM 2270 N N . SER A 1 283 ? -19.435 -7.296 -6.768 1.00 41.12 283 SER A N 1
ATOM 2271 C CA . SER A 1 283 ? -20.501 -6.304 -6.957 1.00 41.12 283 SER A CA 1
ATOM 2272 C C . SER A 1 283 ? -21.905 -6.771 -7.394 1.00 41.12 283 SER A C 1
ATOM 2274 O O . SER A 1 283 ? -22.717 -5.925 -7.755 1.00 41.12 283 SER A O 1
ATOM 2276 N N . GLY A 1 284 ? -22.238 -8.065 -7.315 1.00 41.19 284 GLY A N 1
ATOM 2277 C CA . GLY A 1 284 ? -23.539 -8.598 -7.758 1.00 41.19 284 GLY A CA 1
ATOM 2278 C C . GLY A 1 284 ? -23.490 -9.486 -9.006 1.00 41.19 284 GLY A C 1
ATOM 2279 O O . GLY A 1 284 ? -24.468 -9.564 -9.743 1.00 41.19 284 GLY A O 1
ATOM 2280 N N . PHE A 1 285 ? -22.369 -10.159 -9.261 1.00 44.72 285 PHE A N 1
ATOM 2281 C CA . PHE A 1 285 ? -22.234 -11.048 -10.410 1.00 44.72 285 PHE A CA 1
ATOM 2282 C C . PHE A 1 285 ? -23.103 -12.313 -10.288 1.00 44.72 285 PHE A C 1
ATOM 2284 O O . PHE A 1 285 ? -23.066 -13.021 -9.280 1.00 44.72 285 PHE A O 1
ATOM 2291 N N . ASN A 1 286 ? -23.836 -12.620 -11.361 1.00 41.97 286 ASN A N 1
ATOM 2292 C CA . ASN A 1 286 ? -24.650 -13.825 -11.525 1.00 41.97 286 ASN A CA 1
ATOM 2293 C C . ASN A 1 286 ? -24.170 -14.643 -12.744 1.00 41.97 286 ASN A C 1
ATOM 2295 O O . ASN A 1 286 ? -24.990 -15.171 -13.485 1.00 41.97 286 ASN A O 1
ATOM 2299 N N . ALA A 1 287 ? -22.856 -14.721 -13.001 1.00 42.31 287 ALA A N 1
ATOM 2300 C CA . ALA A 1 287 ? -22.362 -15.559 -14.097 1.00 42.31 287 ALA A CA 1
ATOM 2301 C C . ALA A 1 287 ? -22.234 -17.038 -13.714 1.00 42.31 287 ALA A C 1
ATOM 2303 O O . ALA A 1 287 ? -21.807 -17.439 -12.615 1.00 42.31 287 ALA A O 1
ATOM 2304 N N . ASP A 1 288 ? -22.573 -17.864 -14.691 1.00 40.47 288 ASP A N 1
ATOM 2305 C CA . ASP A 1 288 ? -22.454 -19.310 -14.680 1.00 40.47 288 ASP A CA 1
ATOM 2306 C C . ASP A 1 288 ? -20.961 -19.736 -14.608 1.00 40.47 288 ASP A C 1
ATOM 2308 O O . ASP A 1 288 ? -20.068 -19.108 -15.172 1.00 40.47 288 ASP A O 1
ATOM 2312 N N . ILE A 1 289 ? -20.664 -20.826 -13.878 1.00 40.94 289 ILE A N 1
ATOM 2313 C CA . ILE A 1 289 ? -19.319 -21.447 -13.819 1.00 40.94 289 ILE A CA 1
ATOM 2314 C C . ILE A 1 289 ? -18.838 -21.854 -15.221 1.00 40.94 289 ILE A C 1
ATOM 2316 O O . ILE A 1 289 ? -17.634 -21.900 -15.465 1.00 40.94 289 ILE A O 1
ATOM 2320 N N . LYS A 1 290 ? -19.764 -22.185 -16.119 1.00 40.94 290 LYS A N 1
ATOM 2321 C CA . LYS A 1 290 ? -19.514 -22.625 -17.484 1.00 40.94 290 LYS A CA 1
ATOM 2322 C C . LYS A 1 290 ? -19.025 -21.479 -18.373 1.00 40.94 290 LYS A C 1
ATOM 2324 O O . LYS A 1 290 ? -17.985 -21.640 -18.999 1.00 40.94 290 LYS A O 1
ATOM 2329 N N . GLU A 1 291 ? -19.666 -20.309 -18.321 1.00 45.69 291 GLU A N 1
ATOM 2330 C CA . GLU A 1 291 ? -19.243 -19.106 -19.066 1.00 45.69 291 GLU A CA 1
ATOM 2331 C C . GLU A 1 291 ? -17.822 -18.668 -18.681 1.00 45.69 291 GLU A C 1
ATOM 2333 O O . GLU A 1 291 ? -17.003 -18.328 -19.531 1.00 45.69 291 GLU A O 1
ATOM 2338 N N . LEU A 1 292 ? -17.480 -18.774 -17.395 1.00 47.47 292 LEU A N 1
ATOM 2339 C CA . LEU A 1 292 ? -16.149 -18.444 -16.881 1.00 47.47 292 LEU A CA 1
ATOM 2340 C C . LEU A 1 292 ? -15.065 -19.476 -17.234 1.00 47.47 292 LEU A C 1
ATOM 2342 O O . LEU A 1 292 ? -13.891 -19.126 -17.321 1.00 47.47 292 LEU A O 1
ATOM 2346 N N . LYS A 1 293 ? -15.437 -20.745 -17.432 1.00 42.47 293 LYS A N 1
ATOM 2347 C CA . LYS A 1 293 ? -14.524 -21.795 -17.917 1.00 42.47 293 LYS A CA 1
ATOM 2348 C C . LYS A 1 293 ? -14.269 -21.695 -19.422 1.00 42.47 293 LYS A C 1
ATOM 2350 O O . LYS A 1 293 ? -13.228 -22.158 -19.882 1.00 42.47 293 LYS A O 1
ATOM 2355 N N . GLU A 1 294 ? -15.221 -21.136 -20.166 1.00 45.84 294 GLU A N 1
ATOM 2356 C CA . GLU A 1 294 ? -15.163 -20.967 -21.621 1.00 45.84 294 GLU A CA 1
ATOM 2357 C C . GLU A 1 294 ? -14.467 -19.656 -22.039 1.00 45.84 294 GLU A C 1
ATOM 2359 O O . GLU A 1 294 ? -13.874 -19.596 -23.119 1.00 45.84 294 GLU A O 1
ATOM 2364 N N . LEU A 1 295 ? -14.438 -18.635 -21.171 1.00 45.16 295 LEU A N 1
ATOM 2365 C CA . LEU A 1 295 ? -13.573 -17.465 -21.336 1.00 45.16 295 LEU A CA 1
ATOM 2366 C C . LEU A 1 295 ? -12.097 -17.898 -21.286 1.00 45.16 295 LEU A C 1
ATOM 2368 O O . LEU A 1 295 ? -11.609 -18.430 -20.288 1.00 45.16 295 LEU A O 1
ATOM 2372 N N . ARG A 1 296 ? -11.363 -17.673 -22.384 1.00 43.56 296 ARG A N 1
ATOM 2373 C CA . ARG A 1 296 ? -9.911 -17.898 -22.485 1.00 43.56 296 ARG A CA 1
ATOM 2374 C C . ARG A 1 296 ? -9.184 -17.116 -21.392 1.00 43.56 296 ARG A C 1
ATOM 2376 O O . ARG A 1 296 ? -8.874 -15.976 -21.672 1.00 43.56 296 ARG A O 1
ATOM 2383 N N . LYS A 1 297 ? -8.908 -17.697 -20.212 1.00 47.72 297 LYS A N 1
ATOM 2384 C CA . LYS A 1 297 ? -8.192 -17.100 -19.053 1.00 47.72 297 LYS A CA 1
ATOM 2385 C C . LYS A 1 297 ? -7.420 -15.797 -19.372 1.00 47.72 297 LYS A C 1
ATOM 2387 O O . LYS A 1 297 ? -6.194 -15.859 -19.519 1.00 47.72 297 LYS A O 1
ATOM 2392 N N . PRO A 1 298 ? -8.066 -14.624 -19.470 1.00 50.53 298 PRO A N 1
ATOM 2393 C CA . PRO A 1 298 ? -7.318 -13.388 -19.558 1.00 50.53 298 PRO A CA 1
ATOM 2394 C C . PRO A 1 298 ? -6.815 -13.165 -18.133 1.00 50.53 298 PRO A C 1
ATOM 2396 O O . PRO A 1 298 ? -7.603 -13.242 -17.197 1.00 50.53 298 PRO A O 1
ATOM 2399 N N . GLY A 1 299 ? -5.517 -12.957 -17.907 1.00 58.53 299 GLY A N 1
ATOM 2400 C CA . GLY A 1 299 ? -5.023 -12.715 -16.537 1.00 58.53 299 GLY A CA 1
ATOM 2401 C C . GLY A 1 299 ? -5.723 -11.520 -15.867 1.00 58.53 299 GLY A C 1
ATOM 2402 O O . GLY A 1 299 ? -5.883 -11.477 -14.648 1.00 58.53 299 GLY A O 1
ATOM 2403 N N . VAL A 1 300 ? -6.200 -10.585 -16.690 1.00 67.94 300 VAL A N 1
ATOM 2404 C CA . VAL A 1 300 ? -6.984 -9.392 -16.360 1.00 67.94 300 VAL A CA 1
ATOM 2405 C C . VAL A 1 300 ? -7.991 -9.131 -17.475 1.00 67.94 300 VAL A C 1
ATOM 2407 O O . VAL A 1 300 ? -7.747 -9.555 -18.593 1.00 67.94 300 VAL A O 1
ATOM 2410 N N . ILE A 1 301 ? -9.085 -8.430 -17.199 1.00 67.69 301 ILE A N 1
ATOM 2411 C CA . ILE A 1 301 ? -10.033 -7.889 -18.191 1.00 67.69 301 ILE A CA 1
ATOM 2412 C C . ILE A 1 301 ? -10.207 -6.399 -17.949 1.00 67.69 301 ILE A C 1
ATOM 2414 O O . ILE A 1 301 ? -10.156 -5.959 -16.799 1.00 67.69 301 ILE A O 1
ATOM 2418 N N . SER A 1 302 ? -10.379 -5.614 -19.010 1.00 70.94 302 SER A N 1
ATOM 2419 C CA . SER A 1 302 ? -10.611 -4.177 -18.861 1.00 70.94 302 SER A CA 1
ATOM 2420 C C . SER A 1 302 ? -11.963 -3.891 -18.204 1.00 70.94 302 SER A C 1
ATOM 2422 O O . SER A 1 302 ? -12.875 -4.723 -18.190 1.00 70.94 302 SER A O 1
ATOM 2424 N N . GLN A 1 303 ? -12.094 -2.686 -17.646 1.00 67.44 303 GLN A N 1
ATOM 2425 C CA . GLN A 1 303 ? -13.329 -2.236 -17.010 1.00 67.44 303 GLN A CA 1
ATOM 2426 C C . GLN A 1 303 ? -14.526 -2.285 -17.978 1.00 67.44 303 GLN A C 1
ATOM 2428 O O . GLN A 1 303 ? -15.614 -2.707 -17.577 1.00 67.44 303 GLN A O 1
ATOM 2433 N N . ASP A 1 304 ? -14.294 -1.887 -19.235 1.00 66.69 304 ASP A N 1
ATOM 2434 C CA . ASP A 1 304 ? -15.297 -1.824 -20.302 1.00 66.69 304 ASP A CA 1
ATOM 2435 C C . ASP A 1 304 ? -15.695 -3.218 -20.801 1.00 66.69 304 ASP A C 1
ATOM 2437 O O . ASP A 1 304 ? -16.879 -3.478 -21.003 1.00 66.69 304 ASP A O 1
ATOM 2441 N N . GLU A 1 305 ? -14.732 -4.137 -20.941 1.00 62.59 305 GLU A N 1
ATOM 2442 C CA . GLU A 1 305 ? -15.009 -5.537 -21.300 1.00 62.59 305 GLU A CA 1
ATOM 2443 C C . GLU A 1 305 ? -15.847 -6.254 -20.237 1.00 62.59 305 GLU A C 1
ATOM 2445 O O . GLU A 1 305 ? -16.599 -7.172 -20.561 1.00 62.59 305 GLU A O 1
ATOM 2450 N N . PHE A 1 306 ? -15.716 -5.849 -18.972 1.00 54.84 306 PHE A N 1
ATOM 2451 C CA . PHE A 1 306 ? -16.358 -6.521 -17.845 1.00 54.84 306 PHE A CA 1
ATOM 2452 C C . PHE A 1 306 ? -17.582 -5.782 -17.273 1.00 54.84 306 PHE A C 1
ATOM 2454 O O . PHE A 1 306 ? -18.125 -6.221 -16.263 1.00 54.84 306 PHE A O 1
ATOM 2461 N N . ASP A 1 307 ? -18.011 -4.666 -17.882 1.00 55.81 307 ASP A N 1
ATOM 2462 C CA . ASP A 1 307 ? -19.096 -3.774 -17.410 1.00 55.81 307 ASP A CA 1
ATOM 2463 C C . ASP A 1 307 ? -19.084 -3.548 -15.882 1.00 55.81 307 ASP A C 1
ATOM 2465 O O . ASP A 1 307 ? -20.084 -3.640 -15.167 1.00 55.81 307 ASP A O 1
ATOM 2469 N N . THR A 1 308 ? -17.903 -3.258 -15.335 1.00 52.59 308 THR A N 1
ATOM 2470 C CA . THR A 1 308 ? -17.683 -3.163 -13.878 1.00 52.59 308 THR A CA 1
ATOM 2471 C C . THR A 1 308 ? -18.041 -1.808 -13.288 1.00 52.59 308 THR A C 1
ATOM 2473 O O . THR A 1 308 ? -17.414 -1.345 -12.331 1.00 52.59 308 THR A O 1
ATOM 2476 N N . LYS A 1 309 ? -19.108 -1.168 -13.775 1.00 54.78 309 LYS A N 1
ATOM 2477 C CA . LYS A 1 309 ? -19.622 0.092 -13.196 1.00 54.78 309 LYS A CA 1
ATOM 2478 C C . LYS A 1 309 ? -19.976 -0.014 -11.705 1.00 54.78 309 LYS A C 1
ATOM 2480 O O . LYS A 1 309 ? -20.216 1.003 -11.062 1.00 54.78 309 LYS A O 1
ATOM 2485 N N . PHE A 1 310 ? -19.981 -1.228 -11.156 1.00 57.56 310 PHE A N 1
ATOM 2486 C CA . PHE A 1 310 ? -20.376 -1.543 -9.791 1.00 57.56 310 PHE A CA 1
ATOM 2487 C C . PHE A 1 310 ? -19.229 -1.991 -8.868 1.00 57.56 310 PHE A C 1
ATOM 2489 O O . PHE A 1 310 ? -19.519 -2.312 -7.717 1.00 57.56 310 PHE A O 1
ATOM 2496 N N . PHE A 1 311 ? -17.957 -2.019 -9.308 1.00 71.06 311 PHE A N 1
ATOM 2497 C CA . PHE A 1 311 ? -16.859 -2.482 -8.441 1.00 71.06 311 PHE A CA 1
ATOM 2498 C C . PHE A 1 311 ? -16.771 -1.654 -7.145 1.00 71.06 311 PHE A C 1
ATOM 2500 O O . PHE A 1 311 ? -16.474 -0.461 -7.162 1.00 71.06 311 PHE A O 1
ATOM 2507 N N . ASP A 1 312 ? -17.017 -2.312 -6.010 1.00 79.06 312 ASP A N 1
ATOM 2508 C CA . ASP A 1 312 ? -17.023 -1.708 -4.677 1.00 79.06 312 ASP A CA 1
ATOM 2509 C C . ASP A 1 312 ? -15.836 -2.248 -3.874 1.00 79.06 312 ASP A C 1
ATOM 2511 O O . ASP A 1 312 ? -15.863 -3.360 -3.336 1.00 79.06 312 ASP A O 1
ATOM 2515 N N . TYR A 1 313 ? -14.772 -1.447 -3.816 1.00 84.69 313 TYR A N 1
ATOM 2516 C CA . TYR A 1 313 ? -13.531 -1.822 -3.143 1.00 84.69 313 TYR A CA 1
ATOM 2517 C C . TYR A 1 313 ? -13.720 -2.076 -1.643 1.00 84.69 313 TYR A C 1
ATOM 2519 O O . TYR A 1 313 ? -13.078 -2.968 -1.090 1.00 84.69 313 TYR A O 1
ATOM 2527 N N . GLU A 1 314 ? -14.597 -1.331 -0.965 1.00 88.62 314 GLU A N 1
ATOM 2528 C CA . GLU A 1 314 ? -14.790 -1.513 0.476 1.00 88.62 314 GLU A CA 1
ATOM 2529 C C . GLU A 1 314 ? -15.481 -2.845 0.763 1.00 88.62 314 GLU A C 1
ATOM 2531 O O . GLU A 1 314 ? -14.992 -3.622 1.586 1.00 88.62 314 GLU A O 1
ATOM 2536 N N . LYS A 1 315 ? -16.550 -3.168 0.023 1.00 81.88 315 LYS A N 1
ATOM 2537 C CA . LYS A 1 315 ? -17.199 -4.487 0.118 1.00 81.88 315 LYS A CA 1
ATOM 2538 C C . LYS A 1 315 ? -16.239 -5.614 -0.234 1.00 81.88 315 LYS A C 1
ATOM 2540 O O . LYS A 1 315 ? -16.222 -6.636 0.452 1.00 81.88 315 LYS A O 1
ATOM 2545 N N . TYR A 1 316 ? -15.414 -5.415 -1.262 1.00 79.94 316 TYR A N 1
ATOM 2546 C CA . TYR A 1 316 ? -14.375 -6.365 -1.639 1.00 79.94 316 TYR A CA 1
ATOM 2547 C C . TYR A 1 316 ? -13.389 -6.624 -0.487 1.00 79.94 316 TYR A C 1
ATOM 2549 O O . TYR A 1 316 ? -13.078 -7.778 -0.180 1.00 79.94 316 TYR A O 1
ATOM 2557 N N . VAL A 1 317 ? -12.943 -5.567 0.202 1.00 85.38 317 VAL A N 1
ATOM 2558 C CA . VAL A 1 317 ? -12.056 -5.671 1.370 1.00 85.38 317 VAL A CA 1
ATOM 2559 C C . VAL A 1 317 ? -12.731 -6.412 2.532 1.00 85.38 317 VAL A C 1
ATOM 2561 O O . VAL A 1 317 ? -12.130 -7.326 3.102 1.00 85.38 317 VAL A O 1
ATOM 2564 N N . VAL A 1 318 ? -13.972 -6.058 2.875 1.00 84.81 318 VAL A N 1
ATOM 2565 C CA . VAL A 1 318 ? -14.715 -6.689 3.983 1.00 84.81 318 VAL A CA 1
ATOM 2566 C C . VAL A 1 318 ? -14.929 -8.181 3.720 1.00 84.81 318 VAL A C 1
ATOM 2568 O O . VAL A 1 318 ? -14.636 -9.012 4.581 1.00 84.81 318 VAL A O 1
ATOM 2571 N N . LEU A 1 319 ? -15.360 -8.546 2.513 1.00 79.06 319 LEU A N 1
ATOM 2572 C CA . LEU A 1 319 ? -15.616 -9.941 2.166 1.00 79.06 319 LEU A CA 1
ATOM 2573 C C . LEU A 1 319 ? -14.332 -10.768 2.062 1.00 79.06 319 LEU A C 1
ATOM 2575 O O . LEU A 1 319 ? -14.281 -11.900 2.544 1.00 79.06 319 LEU A O 1
ATOM 2579 N N . GLY A 1 320 ? -13.273 -10.226 1.455 1.00 78.75 320 GLY A N 1
ATOM 2580 C CA . GLY A 1 320 ? -11.993 -10.931 1.392 1.00 78.75 320 GLY A CA 1
ATOM 2581 C C . GLY A 1 320 ? -11.427 -11.209 2.788 1.00 78.75 320 GLY A C 1
ATOM 2582 O O . GLY A 1 320 ? -10.872 -12.282 3.029 1.00 78.75 320 GLY A O 1
ATOM 2583 N N . PHE A 1 321 ? -11.655 -10.301 3.737 1.00 80.75 321 PHE A N 1
ATOM 2584 C CA . PHE A 1 321 ? -11.315 -10.504 5.140 1.00 80.75 321 PHE A CA 1
ATOM 2585 C C . PHE A 1 321 ? -12.135 -11.636 5.786 1.00 80.75 321 PHE A C 1
ATOM 2587 O O . PHE A 1 321 ? -11.557 -12.504 6.444 1.00 80.75 321 PHE A O 1
ATOM 2594 N N . ASP A 1 322 ? -13.449 -11.702 5.545 1.00 79.62 322 ASP A N 1
ATOM 2595 C CA . ASP A 1 322 ? -14.293 -12.816 6.010 1.00 79.62 322 ASP A CA 1
ATOM 2596 C C . ASP A 1 322 ? -13.834 -14.170 5.461 1.00 79.62 322 ASP A C 1
ATOM 2598 O O . ASP A 1 322 ? -13.788 -15.167 6.188 1.00 79.62 322 ASP A O 1
ATOM 2602 N N . LEU A 1 323 ? -13.460 -14.215 4.181 1.00 77.00 323 LEU A N 1
ATOM 2603 C CA . LEU A 1 323 ? -12.967 -15.429 3.531 1.00 77.00 323 LEU A CA 1
ATOM 2604 C C . LEU A 1 323 ? -11.628 -15.894 4.113 1.00 77.00 323 LEU A C 1
ATOM 2606 O O . LEU A 1 323 ? -11.442 -17.095 4.325 1.00 77.00 323 LEU A O 1
ATOM 2610 N N . LEU A 1 324 ? -10.704 -14.968 4.392 1.00 76.75 324 LEU A N 1
ATOM 2611 C CA . LEU A 1 324 ? -9.432 -15.298 5.039 1.00 76.75 324 LEU A CA 1
ATOM 2612 C C . LEU A 1 324 ? -9.648 -15.878 6.437 1.00 76.75 324 LEU A C 1
ATOM 2614 O O . LEU A 1 324 ? -9.050 -16.902 6.765 1.00 76.75 324 LEU A O 1
ATOM 2618 N N . ARG A 1 325 ? -10.544 -15.285 7.230 1.00 76.50 325 ARG A N 1
ATOM 2619 C CA . ARG A 1 325 ? -10.850 -15.786 8.572 1.00 76.50 325 ARG A CA 1
ATOM 2620 C C . ARG A 1 325 ? -11.484 -17.178 8.535 1.00 76.50 325 ARG A C 1
ATOM 2622 O O . ARG A 1 325 ? -11.039 -18.062 9.265 1.00 76.50 325 ARG A O 1
ATOM 2629 N N . LYS A 1 326 ? -12.466 -17.403 7.653 1.00 74.06 326 LYS A N 1
ATOM 2630 C CA . LYS A 1 326 ? -13.087 -18.728 7.459 1.00 74.06 326 LYS A CA 1
ATOM 2631 C C . LYS A 1 326 ? -12.052 -19.797 7.106 1.00 74.06 326 LYS A C 1
ATOM 2633 O O . LYS A 1 326 ? -12.098 -20.897 7.645 1.00 74.06 326 LYS A O 1
ATOM 2638 N N . ARG A 1 327 ? -11.094 -19.473 6.235 1.00 73.19 327 ARG A N 1
ATOM 2639 C CA . ARG A 1 327 ? -10.009 -20.391 5.865 1.00 73.19 327 ARG A CA 1
ATOM 2640 C C . ARG A 1 327 ? -9.097 -20.731 7.043 1.00 73.19 327 ARG A C 1
ATOM 2642 O O . ARG A 1 327 ? -8.709 -21.883 7.183 1.00 73.19 327 ARG A O 1
ATOM 2649 N N . GLU A 1 328 ? -8.741 -19.753 7.870 1.00 71.94 328 GLU A N 1
ATOM 2650 C CA . GLU A 1 328 ? -7.920 -19.997 9.063 1.00 71.94 328 GLU A CA 1
ATOM 2651 C C . GLU A 1 328 ? -8.656 -20.860 10.096 1.00 71.94 328 GLU A C 1
ATOM 2653 O O . GLU A 1 328 ? -8.051 -21.741 10.698 1.00 71.94 328 GLU A O 1
ATOM 2658 N N . GLN A 1 329 ? -9.970 -20.679 10.252 1.00 72.81 329 GLN A N 1
ATOM 2659 C CA . GLN A 1 329 ? -10.796 -21.548 11.098 1.00 72.81 329 GLN A CA 1
ATOM 2660 C C . GLN A 1 329 ? -10.856 -22.988 10.575 1.00 72.81 329 GLN A C 1
ATOM 2662 O O . GLN A 1 329 ? -10.804 -23.912 11.370 1.00 72.81 329 GLN A O 1
ATOM 2667 N N . GLN A 1 330 ? -10.911 -23.190 9.254 1.00 71.88 330 GLN A N 1
ATOM 2668 C CA . GLN A 1 330 ? -10.899 -24.526 8.635 1.00 71.88 330 GLN A CA 1
ATOM 2669 C C . GLN A 1 330 ? -9.550 -25.255 8.749 1.00 71.88 330 GLN A C 1
ATOM 2671 O O . GLN A 1 330 ? -9.487 -26.456 8.500 1.00 71.88 330 GLN A O 1
ATOM 2676 N N . ARG A 1 331 ? -8.464 -24.536 9.054 1.00 69.94 331 ARG A N 1
ATOM 2677 C CA . ARG A 1 331 ? -7.116 -25.103 9.222 1.00 69.94 331 ARG A CA 1
ATOM 2678 C C . ARG A 1 331 ? -6.816 -25.560 10.652 1.00 69.94 331 ARG A C 1
ATOM 2680 O O . ARG A 1 331 ? -5.813 -26.247 10.834 1.00 69.94 331 ARG A O 1
ATOM 2687 N N . LYS A 1 332 ? -7.613 -25.131 11.633 1.00 58.88 332 LYS A N 1
ATOM 2688 C CA . LYS A 1 332 ? -7.482 -25.499 13.050 1.00 58.88 332 LYS A CA 1
ATOM 2689 C C . LYS A 1 332 ? -8.309 -26.736 13.369 1.00 58.88 332 LYS A C 1
ATOM 2691 O O . LYS A 1 332 ? -7.838 -27.515 14.221 1.00 58.88 332 LYS A O 1
#

Organism: Naegleria lovaniensis (NCBI:txid51637)

Secondary structure (DSSP, 8-state):
--PPP---SEEEEEEEE-TT-HHHHHHHHHHHHHHHTTSSPPPPSSSS--SEEEEE--TTTTGGGSHHHHTT-TT--S-EEEEEE--SSSS-EEEEEESHHHHHHHHHHHT-GGGS---TT--HHHHHHHHHHHHHHHHHHIIIIIHHHHHHHSSSPPPHHHHIIIIIHHHHHHHHHHIIIIIHHHHHHS-SSSBTBBTB--HHHHHHHHHHHHHHHHHHHHH---TTS--TT--HHHHHHHHHHHHHHHHHHHSHHHIIIIIS-SEEES---S-HHHHTTTTT----HHHHHHS---SEEETTTTT-TT--HHHHHHHHHHHHHHHHHHH-

Foldseek 3Di:
DDPDPDPQQFQAKEWEAALLDLLQQLLLLLQVVLCVVVLAPDEDLDPPRGRYHYFYQPVLVLSLVDPVNCVLPVVSDDTKMWTFGPPVDPDTDTDIDDGSLRSSVVSCVRRNVQQFLDDPPDDPVRSVVSVVLLVVLLVLCVVQQLVLLVVCQDDDHDDLVCCVPVRLVSNLVSLLCCCVPQQVVLCVVAHDALERNHVGNHSSLSSPQSRVVLSQLCCCVPNVDGSLDDDDPDDPSSNVSSVSVVSSNVVSCPDPSNCCSAVPPQKAALPQADDPVSCCQLQRHDDDSVVSVPPPRRRIGGCVRVVSPRGDRSSNSNVVSVSSHVSNVVVD

InterPro domains:
  IPR004045 Glutathione S-transferase, N-terminal [PF13409] (20-109)
  IPR004045 Glutathione S-transferase, N-terminal [PS50404] (11-115)
  IPR010987 Glutathione S-transferase, C-terminal-like [PS50405] (127-285)
  IPR036249 Thioredoxin-like superfamily [SSF52833] (12-109)
  IPR036282 Glutathione S-transferase, C-terminal domain superfamily [SSF47616] (128-262)
  IPR040079 Glutathione transferase family [SFLDS00019] (13-255)
  IPR050983 Glutathione S-transferase Omega/HSP26 [PTHR43968] (11-263)

Sequence (332 aa):
MSSAPVKKVFSSLQFYTYFFCPYAHRSLIALIEAQLANKLDAFSSDQQATAITYHEVDLYLNEQLTDSFKSINPQGKVPTIRFKLNDGSNSEQELIINESLVINDFLQEVLIPELLPINSNDGQAESAYKKSLAKIWISYFDSNVNSLLFKLVFGEEPSLEKVKAEILTPIQDKLTFLVRNGFSAARKAVSEGPYFFGNHFSLVDIAYFPFVTRLEIILRHKYGLNLFEPFGNASQQTADALKLFSAWYENVKARESIQRSSFKPLFVPVTFTSNELKKQSVSGFNADIKELKELRKPGVISQDEFDTKFFDYEKYVVLGFDLLRKREQQRK

Radius of gyration: 20.75 Å; chains: 1; bounding box: 50×48×59 Å